Protein AF-A0A0B2V0K3-F1 (afdb_monomer_lite)

InterPro domains:
  IPR001190 SRCR domain [PF00530] (257-347)
  IPR001190 SRCR domain [PR00258] (251-267)
  IPR001190 SRCR domain [PR00258] (270-281)
  IPR001190 SRCR domain [PR00258] (285-295)
  IPR001190 SRCR domain [PR00258] (318-332)
  IPR001190 SRCR domain [PS00420] (256-293)
  IPR001190 SRCR domain [PS50287] (248-353)
  IPR001190 SRCR domain [SM00202] (248-353)
  IPR006626 Parallel beta-helix repeat [SM00710] (27-49)
  IPR006626 Parallel beta-helix repeat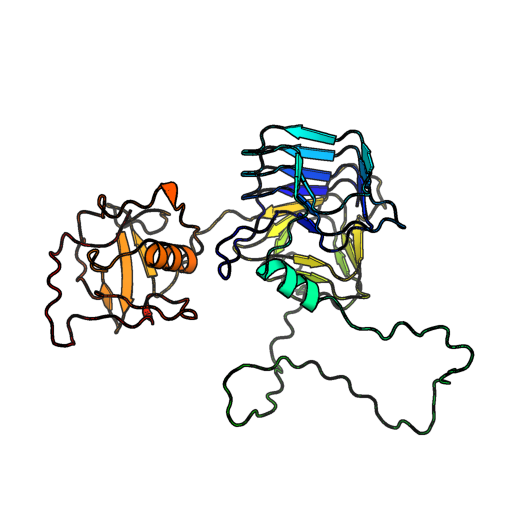 [SM00710] (53-74)
  IPR006626 Parallel beta-helix repeat [SM00710] (75-97)
  IPR011050 Pectin lyase fold/virulence factor [SSF51126] (20-96)
  IPR012334 Pectin lyase fold [G3DSA:2.160.20.10] (1-153)
  IPR036772 SRCR-like domain superfamily [G3DSA:3.10.250.10] (244-352)
  IPR036772 SRCR-like domain superfamily [SSF56487] (245-345)
  IPR053243 Septate junction maturation regulator [PTHR47653] (179-352)

Radius of gyration: 24.92 Å; chains: 1; bounding box: 60×62×72 Å

Organism: Toxocara canis (NCBI:txid6265)

pLDDT: mean 78.55, std 18.18, range [30.88, 97.56]

Structure (mmCIF, N/CA/C/O backbone):
data_AF-A0A0B2V0K3-F1
#
_entry.id   AF-A0A0B2V0K3-F1
#
loop_
_atom_site.group_PDB
_atom_site.id
_atom_site.type_symbol
_atom_site.label_atom_id
_atom_site.label_alt_id
_atom_site.label_comp_id
_atom_site.label_asym_id
_atom_site.label_entity_id
_atom_site.label_seq_id
_atom_site.pdbx_PDB_ins_code
_atom_site.Cartn_x
_atom_site.Cartn_y
_atom_site.Cartn_z
_atom_site.occupancy
_atom_site.B_iso_or_equiv
_atom_site.auth_seq_id
_atom_site.auth_comp_id
_atom_site.auth_asym_id
_atom_site.auth_atom_id
_atom_site.pdbx_PDB_model_num
ATOM 1 N N . MET A 1 1 ? -9.692 -0.739 19.338 1.00 74.38 1 MET A N 1
ATOM 2 C CA . MET A 1 1 ? -8.269 -0.392 19.132 1.00 74.38 1 MET A CA 1
ATOM 3 C C . MET A 1 1 ? -8.064 1.010 19.672 1.00 74.38 1 MET A C 1
ATOM 5 O O . MET A 1 1 ? -8.873 1.872 19.342 1.00 74.38 1 MET A O 1
ATOM 9 N N . ASP A 1 2 ? -7.071 1.207 20.537 1.00 84.50 2 ASP A N 1
ATOM 10 C CA . ASP A 1 2 ? -6.795 2.491 21.195 1.00 84.50 2 ASP A CA 1
ATOM 11 C C . ASP A 1 2 ? -5.337 2.912 20.991 1.00 84.50 2 ASP A C 1
ATOM 13 O O . ASP A 1 2 ? -4.448 2.080 21.164 1.00 84.50 2 ASP A O 1
ATOM 17 N N . ASN A 1 3 ? -5.109 4.155 20.568 1.00 90.31 3 ASN A N 1
ATOM 18 C CA . ASN A 1 3 ? -3.793 4.762 20.328 1.00 90.31 3 ASN A CA 1
ATOM 19 C C . ASN A 1 3 ? -2.918 4.047 19.269 1.00 90.31 3 ASN A C 1
ATOM 21 O O . ASN A 1 3 ? -1.895 3.427 19.573 1.00 90.31 3 ASN A O 1
ATOM 25 N N . TRP A 1 4 ? -3.355 4.121 18.009 1.00 94.12 4 TRP A N 1
ATOM 26 C CA . TRP A 1 4 ? -2.725 3.465 16.852 1.00 94.12 4 TRP A CA 1
ATOM 27 C C . TRP A 1 4 ? -2.329 4.516 15.820 1.00 94.12 4 TRP A C 1
ATOM 29 O O . TRP A 1 4 ? -3.094 5.449 15.568 1.00 94.12 4 TRP A O 1
ATOM 39 N N . ILE A 1 5 ? -1.168 4.348 15.192 1.00 96.88 5 ILE A N 1
ATOM 40 C CA . ILE A 1 5 ? -0.698 5.180 14.083 1.00 96.88 5 ILE A CA 1
ATOM 41 C C . ILE A 1 5 ? -0.529 4.298 12.847 1.00 96.88 5 ILE A C 1
ATOM 43 O O . ILE A 1 5 ? 0.142 3.272 12.908 1.00 96.88 5 ILE A O 1
ATOM 47 N N . ILE A 1 6 ? -1.111 4.712 11.725 1.00 97.06 6 ILE A N 1
ATOM 48 C CA . ILE A 1 6 ? -0.880 4.116 10.406 1.00 97.06 6 ILE A CA 1
ATOM 49 C C . ILE A 1 6 ? -0.395 5.225 9.473 1.00 97.06 6 ILE A C 1
ATOM 51 O O . ILE A 1 6 ? -1.114 6.201 9.223 1.00 97.06 6 ILE A O 1
ATOM 55 N N . GLU A 1 7 ? 0.829 5.098 8.975 1.00 95.81 7 GLU A N 1
ATOM 56 C CA . GLU A 1 7 ? 1.445 6.097 8.104 1.00 95.81 7 GLU A CA 1
ATOM 57 C C . GLU A 1 7 ? 2.257 5.482 6.969 1.00 95.81 7 GLU A C 1
ATOM 59 O O . GLU A 1 7 ? 2.674 4.335 7.056 1.00 95.81 7 GLU A O 1
ATOM 64 N N . ASN A 1 8 ? 2.468 6.238 5.886 1.00 91.88 8 ASN A N 1
ATOM 65 C CA . ASN A 1 8 ? 3.196 5.774 4.696 1.00 91.88 8 ASN A CA 1
ATOM 66 C C . ASN A 1 8 ? 2.680 4.423 4.147 1.00 91.88 8 ASN A C 1
ATOM 68 O O . ASN A 1 8 ? 3.433 3.626 3.601 1.00 91.88 8 ASN A O 1
ATOM 72 N N . ALA A 1 9 ? 1.389 4.141 4.308 1.00 91.31 9 ALA A N 1
ATOM 73 C CA . ALA A 1 9 ? 0.751 2.902 3.886 1.00 91.31 9 ALA A CA 1
ATOM 74 C C . ALA A 1 9 ? -0.122 3.108 2.637 1.00 91.31 9 ALA A C 1
ATOM 76 O O . ALA A 1 9 ? -0.331 4.228 2.159 1.00 91.31 9 ALA A O 1
ATOM 77 N N . GLY A 1 10 ? -0.641 2.003 2.106 1.00 83.94 10 GLY A N 1
ATOM 78 C CA . GLY A 1 10 ? -1.417 1.946 0.867 1.00 83.94 10 GLY A CA 1
ATOM 79 C C . GLY A 1 10 ? -0.745 1.020 -0.138 1.00 83.94 10 GLY A C 1
ATOM 80 O O . GLY A 1 10 ? 0.231 1.398 -0.782 1.00 83.94 10 GLY A O 1
ATOM 81 N N . LEU A 1 11 ? -1.271 -0.199 -0.257 1.00 80.25 11 LEU A N 1
ATOM 82 C CA . LEU A 1 11 ? -0.766 -1.211 -1.183 1.00 80.25 11 LEU A CA 1
ATOM 83 C C . LEU A 1 11 ? -1.352 -0.977 -2.578 1.00 80.25 11 LEU A C 1
ATOM 85 O O . LEU A 1 11 ? -2.556 -0.781 -2.705 1.00 80.25 11 LEU A O 1
ATOM 89 N N . PHE A 1 12 ? -0.529 -0.996 -3.623 1.00 76.06 12 PHE A N 1
ATOM 90 C CA . PHE A 1 12 ? -1.035 -0.924 -4.992 1.00 76.06 12 PHE A CA 1
ATOM 91 C C . PHE A 1 12 ? -1.478 -2.308 -5.470 1.00 76.06 12 PHE A C 1
ATOM 93 O O . PHE A 1 12 ? -0.668 -3.231 -5.539 1.00 76.06 12 PHE A O 1
ATOM 100 N N . ASP A 1 13 ? -2.757 -2.451 -5.810 1.00 72.19 13 ASP A N 1
ATOM 101 C CA . ASP A 1 13 ? -3.288 -3.663 -6.422 1.00 72.19 13 ASP A CA 1
ATOM 102 C C . ASP A 1 13 ? -3.082 -3.596 -7.939 1.00 72.19 13 ASP A C 1
ATOM 104 O O . ASP A 1 13 ? -3.822 -2.941 -8.682 1.00 72.19 13 ASP A O 1
ATOM 108 N N . PHE A 1 14 ? -2.059 -4.312 -8.404 1.00 66.62 14 PHE A N 1
ATOM 109 C CA . PHE A 1 14 ? -1.696 -4.406 -9.815 1.00 66.62 14 PHE A CA 1
ATOM 110 C C . PHE A 1 14 ? -2.797 -5.015 -10.693 1.00 66.62 14 PHE A C 1
ATOM 112 O O . PHE A 1 14 ? -2.853 -4.710 -11.885 1.00 66.62 14 PHE A O 1
ATOM 119 N N . SER A 1 15 ? -3.688 -5.839 -10.130 1.00 61.69 15 SER A N 1
ATOM 120 C CA . SER A 1 15 ? -4.746 -6.515 -10.890 1.00 61.69 15 SER A CA 1
ATOM 121 C C . SER A 1 15 ? -5.854 -5.563 -11.342 1.00 61.69 15 SER A C 1
ATOM 123 O O . SER A 1 15 ? -6.460 -5.767 -12.394 1.00 61.69 15 SER A O 1
ATOM 125 N N . ILE A 1 16 ? -6.096 -4.500 -10.571 1.00 67.25 16 ILE A N 1
ATOM 126 C CA . ILE A 1 16 ? -7.102 -3.471 -10.869 1.00 67.25 16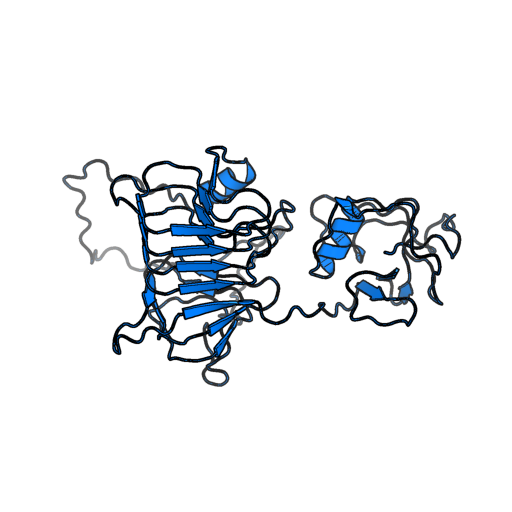 ILE A CA 1
ATOM 127 C C . ILE A 1 16 ? -6.492 -2.086 -11.094 1.00 67.25 16 ILE A C 1
ATOM 129 O O . ILE A 1 16 ? -7.219 -1.152 -11.422 1.00 67.25 16 ILE A O 1
ATOM 133 N N . SER A 1 17 ? -5.167 -1.955 -10.968 1.00 70.31 17 SER A N 1
ATOM 134 C CA . SER A 1 17 ? -4.429 -0.694 -11.097 1.00 70.31 17 SER A CA 1
ATOM 135 C C . SER A 1 17 ? -4.943 0.412 -10.165 1.00 70.31 17 SER A C 1
ATOM 137 O O . SER A 1 17 ? -4.980 1.587 -10.534 1.00 70.31 17 SER A O 1
ATOM 139 N N . GLU A 1 18 ? -5.342 0.042 -8.948 1.00 74.06 18 GLU A N 1
ATOM 140 C CA . GLU A 1 18 ? -5.781 0.975 -7.910 1.00 74.06 18 GLU A CA 1
ATOM 141 C C . GLU A 1 18 ? -4.982 0.750 -6.627 1.00 74.06 18 GLU A C 1
ATOM 143 O O . GLU A 1 18 ? -4.631 -0.373 -6.281 1.00 74.06 18 GLU A O 1
ATOM 148 N N . PHE A 1 19 ? -4.727 1.820 -5.877 1.00 80.06 19 PHE A N 1
ATOM 149 C CA . PHE A 1 19 ? -4.244 1.669 -4.511 1.00 80.06 19 PHE A CA 1
ATOM 150 C C . PHE A 1 19 ? -5.381 1.270 -3.568 1.00 80.06 19 PHE A C 1
ATOM 152 O O . PHE A 1 19 ? -6.469 1.860 -3.577 1.00 80.06 19 PHE A O 1
ATOM 159 N N . SER A 1 20 ? -5.074 0.337 -2.681 1.00 86.00 20 SER A N 1
ATOM 160 C CA . SER A 1 20 ? -5.830 0.046 -1.474 1.00 86.00 20 SER A CA 1
ATOM 161 C C . SER A 1 20 ? -5.667 1.174 -0.456 1.00 86.00 20 SER A C 1
ATOM 163 O O . SER A 1 20 ? -4.703 1.945 -0.470 1.00 86.00 20 SER A O 1
ATOM 165 N N . ALA A 1 21 ? -6.649 1.307 0.433 1.00 92.19 21 ALA A N 1
ATOM 166 C CA . ALA A 1 21 ? -6.536 2.223 1.561 1.00 92.19 21 ALA A CA 1
ATOM 167 C C . ALA A 1 21 ? -5.428 1.773 2.523 1.00 92.19 21 ALA A C 1
ATOM 169 O O . ALA A 1 21 ? -5.098 0.590 2.580 1.00 92.19 21 ALA A O 1
ATOM 170 N N . ALA A 1 22 ? -4.888 2.707 3.305 1.00 93.94 22 ALA A N 1
ATOM 171 C CA . ALA A 1 22 ? -3.941 2.373 4.367 1.00 93.94 22 ALA A CA 1
ATOM 172 C C . ALA A 1 22 ? -4.557 1.457 5.434 1.00 93.94 22 ALA A C 1
ATOM 174 O O . ALA A 1 22 ? -3.884 0.567 5.942 1.00 93.94 22 ALA A O 1
ATOM 175 N N . LEU A 1 23 ? -5.845 1.643 5.728 1.00 94.44 23 LEU A N 1
ATOM 176 C CA . LEU A 1 23 ? -6.646 0.711 6.511 1.00 94.44 23 LEU A CA 1
ATOM 177 C C . LEU A 1 23 ? -7.956 0.424 5.779 1.00 94.44 23 LEU A C 1
ATOM 179 O O . LEU A 1 23 ? -8.799 1.311 5.640 1.00 94.44 23 LEU A O 1
ATOM 183 N N . GLN A 1 24 ? -8.142 -0.814 5.333 1.00 92.56 24 GLN A N 1
ATOM 184 C CA . GLN A 1 24 ? -9.425 -1.284 4.820 1.00 92.56 24 GLN A CA 1
ATOM 185 C C . GLN A 1 24 ? -10.145 -2.093 5.898 1.00 92.56 24 GLN A C 1
ATOM 187 O O . GLN A 1 24 ? -9.539 -2.928 6.566 1.00 92.56 24 GLN A O 1
ATOM 192 N N . ILE A 1 25 ? -11.438 -1.827 6.073 1.00 90.50 25 ILE A N 1
ATOM 193 C CA . ILE A 1 25 ? -12.308 -2.593 6.962 1.00 90.50 25 ILE A CA 1
ATOM 194 C C . ILE A 1 25 ? -13.513 -3.056 6.159 1.00 90.50 25 ILE A C 1
ATOM 196 O O . ILE A 1 25 ? -14.395 -2.262 5.812 1.00 90.50 25 ILE A O 1
ATOM 200 N N . ASP A 1 26 ? -13.561 -4.355 5.898 1.00 85.44 26 ASP A N 1
ATOM 201 C CA . ASP A 1 26 ? -14.637 -4.941 5.108 1.00 85.44 26 ASP A CA 1
ATOM 202 C C . ASP A 1 26 ? -15.927 -5.032 5.924 1.00 85.44 26 ASP A C 1
ATOM 204 O O . ASP A 1 26 ? -16.981 -4.574 5.478 1.00 85.44 26 ASP A O 1
ATOM 208 N N . TRP A 1 27 ? -15.831 -5.538 7.157 1.00 85.69 27 TRP A N 1
ATOM 209 C CA . TRP A 1 27 ? -16.946 -5.649 8.095 1.00 85.69 27 TRP A CA 1
ATOM 210 C C . TRP A 1 27 ? -16.627 -4.951 9.417 1.00 85.69 27 TRP A C 1
ATOM 212 O O . TRP A 1 27 ? -15.935 -5.480 10.283 1.00 85.69 27 TRP A O 1
ATOM 222 N N . ASN A 1 28 ? -17.135 -3.734 9.584 1.00 87.62 28 ASN A N 1
ATOM 223 C CA . ASN A 1 28 ? -16.824 -2.892 10.725 1.00 87.62 28 ASN A CA 1
ATOM 224 C C . ASN A 1 28 ? -17.805 -3.099 11.882 1.00 87.62 28 ASN A C 1
ATOM 226 O O . ASN A 1 28 ? -18.950 -2.648 11.846 1.00 87.62 28 ASN A O 1
ATOM 230 N N . TYR A 1 29 ? -17.311 -3.700 12.955 1.00 87.75 29 TYR A N 1
ATOM 231 C CA . TYR A 1 29 ? -17.954 -3.761 14.272 1.00 87.75 29 TYR A CA 1
ATOM 232 C C . TYR A 1 29 ? -17.067 -3.131 15.355 1.00 87.75 29 TYR A C 1
ATOM 234 O O . TYR A 1 29 ? -17.297 -3.316 16.551 1.00 87.75 29 TYR A O 1
ATOM 242 N N . HIS A 1 30 ? -16.019 -2.417 14.944 1.00 87.88 30 HIS A N 1
ATOM 243 C CA . HIS A 1 30 ? -14.966 -1.962 15.833 1.00 87.88 30 HIS A CA 1
ATOM 244 C C . HIS A 1 30 ? -15.264 -0.577 16.409 1.00 87.88 30 HIS A C 1
ATOM 246 O O . HIS A 1 30 ? -15.920 0.270 15.796 1.00 87.88 30 HIS A O 1
ATOM 252 N N . SER A 1 31 ? -14.725 -0.341 17.606 1.00 88.88 31 SER A N 1
ATOM 253 C CA . SER A 1 31 ? -14.583 0.999 18.167 1.00 88.88 31 SER A CA 1
ATOM 254 C C . SER A 1 31 ? -13.108 1.392 18.141 1.00 88.88 31 SER A C 1
ATOM 256 O O . SER A 1 31 ? -12.257 0.715 18.736 1.00 88.88 31 SER A O 1
ATOM 258 N N . PHE A 1 32 ? -12.823 2.487 17.448 1.00 90.81 32 PHE A N 1
ATOM 259 C CA . PHE A 1 32 ? -11.510 3.109 17.368 1.00 90.81 32 PHE A CA 1
ATOM 260 C C . PHE A 1 32 ? -11.462 4.324 18.281 1.00 90.81 32 PHE A C 1
ATOM 262 O O . PHE A 1 32 ? -12.379 5.150 18.292 1.00 90.81 32 PHE A O 1
ATOM 269 N N . GLN A 1 33 ? -10.378 4.434 19.030 1.00 91.06 33 GLN A N 1
ATOM 270 C CA . GLN A 1 33 ? -10.082 5.577 19.871 1.00 91.06 33 GLN A CA 1
ATOM 271 C C . GLN A 1 33 ? -8.628 5.979 19.628 1.00 91.06 33 GLN A C 1
ATOM 273 O O . GLN A 1 33 ? -7.772 5.112 19.473 1.00 91.06 33 GLN A O 1
ATOM 278 N N . GLN A 1 34 ? -8.358 7.282 19.506 1.00 93.25 34 GLN A N 1
ATOM 279 C CA . GLN A 1 34 ? -6.995 7.785 19.280 1.00 93.25 34 GLN A CA 1
ATOM 280 C C . GLN A 1 34 ? -6.297 7.138 18.065 1.00 93.25 34 GLN A C 1
ATOM 282 O O . GLN A 1 34 ? -5.101 6.858 18.086 1.00 93.25 34 GLN A O 1
ATOM 287 N N . LEU A 1 35 ? -7.045 6.879 16.989 1.00 94.81 35 LEU A N 1
ATOM 288 C CA . LEU A 1 35 ? -6.491 6.373 15.738 1.00 94.81 35 LEU A CA 1
ATOM 289 C C . LEU A 1 35 ? -5.962 7.548 14.909 1.00 94.81 35 LEU A C 1
ATOM 291 O O . LEU A 1 35 ? -6.699 8.490 14.623 1.00 94.81 35 LEU A O 1
ATOM 295 N N . THR A 1 36 ? -4.700 7.492 14.500 1.00 96.88 36 THR A N 1
ATOM 296 C CA . THR A 1 36 ? -4.081 8.475 13.605 1.00 96.88 36 THR A CA 1
ATOM 297 C C . THR A 1 36 ? -3.711 7.801 12.293 1.00 96.88 36 THR A C 1
ATOM 299 O O . THR A 1 36 ? -2.879 6.901 12.273 1.00 96.88 36 THR A O 1
ATOM 302 N N . ILE A 1 37 ? -4.302 8.249 11.187 1.00 96.88 37 ILE A N 1
ATOM 303 C CA . ILE A 1 37 ? -3.988 7.763 9.842 1.00 96.88 37 ILE A CA 1
ATOM 304 C C . ILE A 1 37 ? -3.500 8.927 8.989 1.00 96.88 37 ILE A C 1
ATOM 306 O O . ILE A 1 37 ? -4.274 9.839 8.671 1.00 96.88 37 ILE A O 1
ATOM 310 N N . ARG A 1 38 ? -2.213 8.916 8.626 1.00 96.25 38 ARG A N 1
ATOM 311 C CA . ARG A 1 38 ? -1.590 10.068 7.967 1.00 96.25 38 ARG A CA 1
ATOM 312 C C . ARG A 1 38 ? -0.565 9.743 6.891 1.00 96.25 38 ARG A C 1
ATOM 314 O O . ARG A 1 38 ? 0.074 8.706 6.946 1.00 96.25 38 ARG A O 1
ATOM 321 N N . ASN A 1 39 ? -0.351 10.676 5.965 1.00 94.25 39 ASN A N 1
ATOM 322 C CA . ASN A 1 39 ? 0.707 10.595 4.944 1.00 94.25 39 ASN A CA 1
ATOM 323 C C . ASN A 1 39 ? 0.653 9.306 4.097 1.00 94.25 39 ASN A C 1
ATOM 325 O O . ASN A 1 39 ? 1.683 8.781 3.687 1.00 94.25 39 ASN A O 1
ATOM 329 N N . ASN A 1 40 ? -0.542 8.757 3.867 1.00 93.56 40 ASN A N 1
ATOM 330 C CA . ASN A 1 40 ? -0.691 7.504 3.130 1.00 93.56 40 ASN A CA 1
ATOM 331 C C . ASN A 1 40 ? -0.794 7.733 1.619 1.00 93.56 40 ASN A C 1
ATOM 333 O O . ASN A 1 40 ? -1.322 8.754 1.160 1.00 93.56 40 ASN A O 1
ATOM 337 N N . TYR A 1 41 ? -0.351 6.740 0.846 1.00 87.50 41 TYR A N 1
ATOM 338 C CA . TYR A 1 41 ? -0.263 6.779 -0.616 1.00 87.50 41 TYR A CA 1
ATOM 339 C C . TYR A 1 41 ? -1.626 6.844 -1.320 1.00 87.50 41 TYR A C 1
ATOM 341 O O . TYR A 1 41 ? -1.680 7.164 -2.508 1.00 87.50 41 TYR A O 1
ATOM 349 N N . TRP A 1 42 ? -2.737 6.603 -0.612 1.00 90.50 42 TRP A N 1
ATOM 350 C CA . TRP A 1 42 ? -4.088 6.694 -1.175 1.00 90.50 42 TRP A CA 1
ATOM 351 C C . TRP A 1 42 ? -5.138 7.212 -0.187 1.00 90.50 42 TRP A C 1
ATOM 353 O O . TRP A 1 42 ? -5.035 8.344 0.285 1.00 90.50 42 TRP A O 1
ATOM 363 N N . ASN A 1 43 ? -6.193 6.435 0.080 1.00 92.69 43 ASN A N 1
ATOM 364 C CA . ASN A 1 43 ? -7.157 6.744 1.130 1.00 92.69 43 ASN A CA 1
ATOM 365 C C . ASN A 1 43 ? -6.553 6.395 2.493 1.00 92.69 43 ASN A C 1
ATOM 367 O O . ASN A 1 43 ? -5.848 5.395 2.605 1.00 92.69 43 ASN A O 1
ATOM 371 N N . GLY A 1 44 ? -6.881 7.172 3.524 1.00 94.12 44 GLY A N 1
ATOM 372 C CA . GLY A 1 44 ? -6.525 6.841 4.900 1.00 94.12 44 GLY A CA 1
ATOM 373 C C . GLY A 1 44 ? -7.254 5.579 5.360 1.00 94.12 44 GLY A C 1
ATOM 374 O O . GLY A 1 44 ? -6.661 4.507 5.441 1.00 94.12 44 GLY A O 1
ATOM 375 N N . ILE A 1 45 ? -8.555 5.693 5.618 1.00 94.25 45 ILE A N 1
ATOM 376 C CA . ILE A 1 45 ? -9.409 4.544 5.948 1.00 94.25 45 ILE A CA 1
ATOM 377 C C . ILE A 1 45 ? -10.487 4.336 4.893 1.00 94.25 45 ILE A C 1
ATOM 379 O O . ILE A 1 45 ? -11.054 5.303 4.369 1.00 94.25 45 ILE A O 1
ATOM 383 N N . ASP A 1 46 ? -10.786 3.073 4.605 1.00 93.06 46 ASP A N 1
ATOM 384 C CA . ASP A 1 46 ? -11.899 2.687 3.756 1.00 93.06 46 ASP A CA 1
ATOM 385 C C . ASP A 1 46 ? -12.781 1.619 4.418 1.00 93.06 46 ASP A C 1
ATOM 387 O O . ASP A 1 46 ? -12.365 0.479 4.608 1.00 93.06 46 ASP A O 1
ATOM 391 N N . ILE A 1 47 ? -14.009 2.006 4.777 1.00 91.94 47 ILE A N 1
ATOM 392 C CA . ILE A 1 47 ? -14.995 1.138 5.429 1.00 91.94 47 ILE A CA 1
ATOM 393 C C . ILE A 1 47 ? -16.051 0.707 4.417 1.00 91.94 47 ILE A C 1
ATOM 395 O O . ILE A 1 47 ? -16.803 1.538 3.882 1.00 91.94 47 ILE A O 1
ATOM 399 N N . ILE A 1 48 ? -16.156 -0.601 4.193 1.00 88.75 48 ILE A N 1
ATOM 400 C CA . ILE A 1 48 ? -17.152 -1.171 3.289 1.00 88.75 48 ILE A CA 1
ATOM 401 C C . ILE A 1 48 ? -18.496 -1.295 4.018 1.00 88.75 48 ILE A C 1
ATOM 403 O O . ILE A 1 48 ? -19.430 -0.544 3.715 1.00 88.75 48 ILE A O 1
ATOM 407 N N . TYR A 1 49 ? -18.596 -2.162 5.027 1.00 88.25 49 TYR A N 1
ATOM 408 C CA . TYR A 1 49 ? -19.832 -2.404 5.777 1.00 88.25 49 TYR A CA 1
ATOM 409 C C . TYR A 1 49 ? -19.701 -2.029 7.252 1.00 88.25 49 TYR A C 1
ATOM 411 O O . TYR A 1 49 ? -18.657 -2.233 7.852 1.00 88.25 49 TYR A O 1
ATOM 419 N N . ASN A 1 50 ? -20.774 -1.497 7.839 1.00 84.81 50 ASN A N 1
ATOM 420 C CA . ASN A 1 50 ? -20.901 -1.237 9.267 1.00 84.81 50 ASN A CA 1
ATOM 421 C C . ASN A 1 50 ? -21.970 -2.156 9.847 1.00 84.81 50 ASN A C 1
ATOM 423 O O . ASN A 1 50 ? -23.096 -2.209 9.344 1.00 84.81 50 ASN A O 1
ATOM 427 N N . ASP A 1 51 ? -21.633 -2.834 10.936 1.00 83.50 51 ASP A N 1
ATOM 428 C CA . ASP A 1 51 ? -22.583 -3.626 11.700 1.00 83.50 51 ASP A CA 1
ATOM 429 C C . ASP A 1 51 ? -23.483 -2.700 12.531 1.00 83.50 51 ASP A C 1
ATOM 431 O O . ASP A 1 51 ? -23.110 -2.188 13.592 1.00 83.50 51 ASP A O 1
ATOM 435 N N . LEU A 1 52 ? -24.710 -2.503 12.047 1.00 80.19 52 LEU A N 1
ATOM 436 C CA . LEU A 1 52 ? -25.706 -1.628 12.668 1.00 80.19 52 LEU A CA 1
ATOM 437 C C . LEU A 1 52 ? -26.092 -2.066 14.091 1.00 80.19 52 LEU A C 1
ATOM 439 O O . LE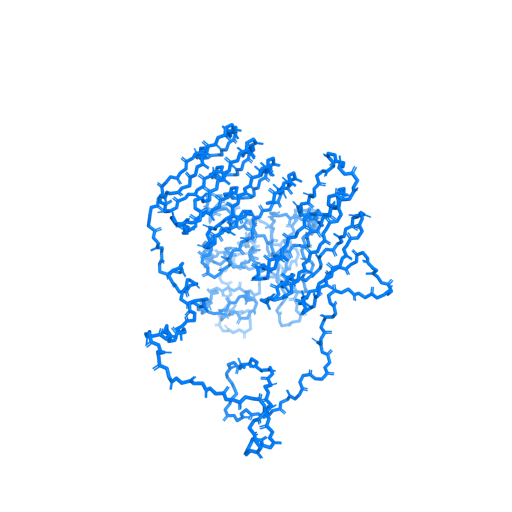U A 1 52 ? -26.571 -1.246 14.876 1.00 80.19 52 LEU A O 1
ATOM 443 N N . THR A 1 53 ? -25.891 -3.340 14.440 1.00 80.56 53 THR A N 1
ATOM 444 C CA . THR A 1 53 ? -26.220 -3.872 15.769 1.00 80.56 53 THR A CA 1
ATOM 445 C C . THR A 1 53 ? -25.108 -3.606 16.777 1.00 80.56 53 THR A C 1
ATOM 447 O O . THR A 1 53 ? -25.386 -3.343 17.949 1.00 80.56 53 THR A O 1
ATOM 450 N N . LYS A 1 54 ? -23.852 -3.618 16.317 1.00 83.12 54 LYS A N 1
ATOM 451 C CA . LYS A 1 54 ? -22.662 -3.393 17.150 1.00 83.12 54 LYS A CA 1
ATOM 452 C C . LYS A 1 54 ? -22.324 -1.920 17.340 1.00 83.12 54 LYS A C 1
ATOM 454 O O . LYS A 1 54 ? -21.560 -1.609 18.248 1.00 83.12 54 LYS A O 1
ATOM 459 N N . LYS A 1 55 ? -22.939 -1.024 16.557 1.00 86.62 55 LYS A N 1
ATOM 460 C CA . LYS A 1 55 ? -22.786 0.439 16.664 1.00 86.62 55 LYS A CA 1
ATOM 461 C C . LYS A 1 55 ? -21.305 0.852 16.656 1.00 86.62 55 LYS A C 1
ATOM 463 O O . LYS A 1 55 ? -20.827 1.420 17.644 1.00 86.62 55 LYS A O 1
ATOM 468 N N . PRO A 1 56 ? -20.568 0.543 15.572 1.00 90.56 56 PRO A N 1
ATOM 469 C CA . PRO A 1 56 ? -19.160 0.886 15.466 1.00 90.56 56 PRO A CA 1
ATOM 470 C C . PRO A 1 56 ? -18.953 2.392 15.626 1.00 90.56 56 PRO A C 1
ATOM 472 O O . PRO A 1 56 ? -19.845 3.205 15.356 1.00 90.56 56 PRO A O 1
ATOM 475 N N . ALA A 1 57 ? -17.763 2.774 16.069 1.00 92.06 57 ALA A N 1
ATOM 476 C CA . ALA A 1 57 ? -17.471 4.165 16.361 1.00 92.06 57 ALA A CA 1
ATOM 477 C C . ALA A 1 57 ? -16.009 4.514 16.122 1.00 92.06 57 ALA A C 1
ATOM 479 O O . ALA A 1 57 ? -15.117 3.687 16.296 1.00 92.06 57 ALA A O 1
ATOM 480 N N . ILE A 1 58 ? -15.768 5.777 15.801 1.00 93.38 58 ILE A N 1
ATOM 481 C CA . ILE A 1 58 ? -14.438 6.361 15.786 1.00 93.38 58 ILE A CA 1
ATOM 482 C C . ILE A 1 58 ? -14.424 7.642 16.610 1.00 93.38 58 ILE A C 1
ATOM 484 O O . ILE A 1 58 ? -15.258 8.528 16.414 1.00 93.38 58 ILE A O 1
ATOM 488 N N . ARG A 1 59 ? -13.500 7.699 17.570 1.00 94.44 59 ARG A N 1
ATOM 489 C CA . ARG A 1 59 ? -13.417 8.768 18.565 1.00 94.44 59 ARG A CA 1
ATOM 490 C C . ARG A 1 59 ? -12.016 9.337 18.672 1.00 94.44 59 ARG A C 1
ATOM 492 O O . ARG A 1 59 ? -11.048 8.577 18.590 1.00 94.44 59 ARG A O 1
ATOM 499 N N . ASN A 1 60 ? -11.892 10.638 18.923 1.00 95.94 60 ASN A N 1
ATOM 500 C CA . ASN A 1 60 ? -10.612 11.281 19.254 1.00 95.94 60 ASN A CA 1
ATOM 501 C C . ASN A 1 60 ? -9.500 10.976 18.231 1.00 95.94 60 ASN A C 1
ATOM 503 O O . ASN A 1 60 ? -8.362 10.709 18.606 1.00 95.94 60 ASN A O 1
ATOM 507 N N . SER A 1 61 ? -9.850 10.901 16.948 1.00 95.50 61 SER A N 1
ATOM 508 C CA . SER A 1 61 ? -9.000 10.331 15.892 1.00 95.50 61 SER A CA 1
ATOM 509 C C . SER A 1 61 ? -8.613 11.378 14.845 1.00 95.50 61 SER A C 1
ATOM 511 O O . SER A 1 61 ? -9.248 12.427 14.735 1.00 95.50 61 SER A O 1
ATOM 513 N N . ARG A 1 62 ? -7.557 11.115 14.071 1.00 95.88 62 ARG A N 1
ATOM 514 C CA . ARG A 1 62 ? -6.976 12.058 13.104 1.00 95.88 62 ARG A CA 1
ATOM 515 C C . ARG A 1 62 ? -6.756 11.402 11.744 1.00 95.88 62 ARG A C 1
ATOM 517 O O . ARG A 1 62 ? -6.166 10.329 11.671 1.00 95.88 62 ARG A O 1
ATOM 524 N N . PHE A 1 63 ? -7.184 12.069 10.674 1.00 96.25 63 PHE A N 1
ATOM 525 C CA . PHE A 1 63 ? -6.998 11.638 9.284 1.00 96.25 63 PHE A CA 1
ATOM 526 C C . PHE A 1 63 ? -6.356 12.760 8.469 1.00 96.25 63 PHE A C 1
ATOM 528 O O . PHE A 1 63 ? -7.047 13.675 8.008 1.00 96.25 63 PHE A O 1
ATOM 535 N N . GLU A 1 64 ? -5.035 12.714 8.310 1.00 95.94 64 GLU A N 1
ATOM 536 C CA . GLU A 1 64 ? -4.249 13.881 7.893 1.00 95.94 64 GLU A CA 1
ATOM 537 C C . GLU A 1 64 ? -3.359 13.587 6.675 1.00 95.94 64 GLU A C 1
ATOM 539 O O . GLU A 1 64 ? -2.678 12.572 6.631 1.00 95.94 64 GLU A O 1
ATOM 544 N N . ASN A 1 65 ? -3.314 14.477 5.683 1.00 94.06 65 ASN A N 1
ATOM 545 C CA . ASN A 1 65 ? -2.349 14.399 4.569 1.00 94.06 65 ASN A CA 1
ATOM 546 C C . ASN A 1 65 ? -2.358 13.078 3.767 1.00 94.06 65 ASN A C 1
ATOM 548 O O . ASN A 1 65 ? -1.329 12.657 3.243 1.00 94.06 65 ASN A O 1
ATOM 552 N N . ASN A 1 66 ? -3.498 12.391 3.663 1.00 91.88 66 ASN A N 1
ATOM 553 C CA . ASN A 1 66 ? -3.610 11.218 2.793 1.00 91.88 66 ASN A CA 1
ATOM 554 C C . ASN A 1 66 ? -3.760 11.675 1.332 1.00 91.88 66 ASN A C 1
ATOM 556 O O . ASN A 1 66 ? -4.497 12.631 1.063 1.00 91.88 66 ASN A O 1
ATOM 560 N N . ARG A 1 67 ? -3.100 10.998 0.377 1.00 90.75 67 ARG A N 1
ATOM 561 C CA . ARG A 1 67 ? -3.055 11.416 -1.044 1.00 90.75 67 ARG A CA 1
ATOM 562 C C . ARG A 1 67 ? -4.443 11.620 -1.652 1.00 90.75 67 ARG A C 1
ATOM 564 O O . ARG A 1 67 ? -4.615 12.483 -2.508 1.00 90.75 67 ARG A O 1
ATOM 571 N N . ARG A 1 68 ? -5.438 10.838 -1.221 1.00 91.06 68 ARG A N 1
ATOM 572 C CA . ARG A 1 68 ? -6.812 10.920 -1.724 1.00 91.06 68 ARG A CA 1
ATOM 573 C C . ARG A 1 68 ? -7.802 11.318 -0.632 1.00 91.06 68 ARG A C 1
ATOM 575 O O . ARG A 1 68 ? -7.941 12.504 -0.340 1.00 91.06 68 ARG A O 1
ATOM 582 N N . HIS A 1 69 ? -8.558 10.373 -0.080 1.00 93.25 69 HIS A N 1
ATOM 583 C CA . HIS A 1 69 ? -9.556 10.674 0.944 1.00 93.25 69 HIS A CA 1
ATOM 584 C C . HIS A 1 69 ? -9.001 10.403 2.343 1.00 93.25 69 HIS A C 1
ATOM 586 O O . HIS A 1 69 ? -8.329 9.397 2.537 1.00 93.25 69 HIS A O 1
ATOM 592 N N . GLY A 1 70 ? -9.312 11.247 3.327 1.00 91.31 70 GLY A N 1
ATOM 593 C CA . GLY A 1 70 ? -8.966 10.936 4.720 1.00 91.31 70 GLY A CA 1
ATOM 594 C C . GLY A 1 70 ? -9.784 9.750 5.225 1.00 91.31 70 GLY A C 1
ATOM 595 O O . GLY A 1 70 ? -9.247 8.744 5.682 1.00 91.31 70 GLY A O 1
ATOM 596 N N . PHE A 1 71 ? -11.097 9.858 5.049 1.00 89.25 71 PHE A N 1
ATOM 597 C CA . PHE A 1 71 ? -12.079 8.904 5.530 1.00 89.25 71 PHE A CA 1
ATOM 598 C C . PHE A 1 71 ? -13.077 8.558 4.425 1.00 89.25 71 PHE A C 1
ATOM 600 O O . PHE A 1 71 ? -13.808 9.433 3.952 1.00 89.25 71 PHE A O 1
ATOM 607 N N . LYS A 1 72 ? -13.144 7.290 4.016 1.00 92.12 72 LYS A N 1
ATOM 608 C CA . LYS A 1 72 ? -14.102 6.802 3.019 1.00 92.12 72 LYS A CA 1
ATOM 609 C C . LYS A 1 72 ? -15.000 5.722 3.617 1.00 92.12 72 LYS A C 1
ATOM 611 O O . LYS A 1 72 ? -14.539 4.829 4.315 1.00 92.12 72 LYS A O 1
ATOM 616 N N . ILE A 1 73 ? -16.296 5.812 3.338 1.00 91.19 73 ILE A N 1
ATOM 617 C CA . ILE A 1 73 ? -17.310 4.901 3.879 1.00 91.19 73 ILE A CA 1
ATOM 618 C C . ILE A 1 73 ? -18.384 4.597 2.835 1.00 91.19 73 ILE A C 1
ATOM 620 O O . ILE A 1 73 ? -18.776 5.474 2.059 1.00 91.19 73 ILE A O 1
ATOM 624 N N . ARG A 1 74 ? -18.858 3.348 2.791 1.00 88.38 74 ARG A N 1
ATOM 625 C CA . ARG A 1 74 ? -19.926 2.921 1.861 1.00 88.38 74 ARG A CA 1
ATOM 626 C C . ARG A 1 74 ? -21.260 2.645 2.538 1.00 88.38 74 ARG A C 1
ATOM 628 O O . ARG A 1 74 ? -22.296 2.677 1.882 1.00 88.38 74 ARG A O 1
ATOM 635 N N . SER A 1 75 ? -21.256 2.419 3.844 1.00 86.06 75 SER A N 1
ATOM 636 C CA . SER A 1 75 ? -22.437 2.031 4.616 1.00 86.06 75 SER A CA 1
ATOM 637 C C . SER A 1 75 ? -22.702 3.010 5.763 1.00 86.06 75 SER A C 1
ATOM 639 O O . SER A 1 75 ? -21.758 3.483 6.389 1.00 86.06 75 SER A O 1
ATOM 641 N N . PRO A 1 76 ? -23.966 3.353 6.057 1.00 84.75 76 PRO A N 1
ATOM 642 C CA . PRO A 1 76 ? -24.302 4.165 7.226 1.00 84.75 76 PRO A CA 1
ATOM 643 C C . PRO A 1 76 ? -24.172 3.356 8.530 1.00 84.75 76 PRO A C 1
ATOM 645 O O . PRO A 1 76 ? -24.032 2.138 8.491 1.00 84.75 76 PRO A O 1
ATOM 648 N N . GLY A 1 77 ? -24.283 4.028 9.682 1.00 85.12 77 GLY A N 1
ATOM 649 C CA . GLY A 1 77 ? -24.425 3.363 10.988 1.00 85.12 77 GLY A CA 1
ATOM 650 C C . GLY A 1 77 ? -23.184 3.340 11.879 1.00 85.12 77 GLY A C 1
ATOM 651 O O . GLY A 1 77 ? -23.112 2.521 12.789 1.00 85.12 77 GLY A O 1
ATOM 652 N N . MET A 1 78 ? -22.235 4.244 11.640 1.00 88.12 78 MET A N 1
ATOM 653 C CA . MET A 1 78 ? -21.065 4.436 12.494 1.00 88.12 78 MET A CA 1
ATOM 654 C C . MET A 1 78 ? -21.117 5.799 13.191 1.00 88.12 78 MET A C 1
ATOM 656 O O . MET A 1 78 ? -21.465 6.803 12.568 1.00 88.12 78 MET A O 1
ATOM 660 N N . THR A 1 79 ? -20.735 5.841 14.465 1.00 90.88 79 THR A N 1
ATOM 661 C CA . THR A 1 79 ? -20.591 7.088 15.229 1.00 90.88 79 THR A CA 1
ATOM 662 C C . THR A 1 79 ? -19.225 7.718 14.969 1.00 90.88 79 THR A C 1
ATOM 664 O O . THR A 1 79 ? -18.208 7.030 14.997 1.00 90.88 79 THR A O 1
ATOM 667 N N . ILE A 1 80 ? -19.195 9.031 14.750 1.00 91.44 80 ILE A N 1
ATOM 668 C CA . ILE A 1 80 ? -17.968 9.814 14.565 1.00 91.44 80 ILE A CA 1
ATOM 669 C C . ILE A 1 80 ? -17.983 10.933 15.598 1.00 91.44 80 ILE A C 1
ATOM 671 O O . ILE A 1 80 ? -18.923 11.724 15.629 1.00 91.44 80 ILE A O 1
ATOM 675 N N . GLU A 1 81 ? -16.957 10.988 16.438 1.00 93.69 81 GLU A N 1
ATOM 676 C CA . GLU A 1 81 ? -16.872 11.917 17.566 1.00 93.69 81 GLU A CA 1
ATOM 677 C C . GLU A 1 81 ? -15.433 12.423 17.698 1.00 93.69 81 GLU A C 1
ATOM 679 O O . GLU A 1 81 ? -14.490 11.638 17.626 1.00 93.69 81 GLU A O 1
ATOM 684 N N . ASP A 1 82 ? -15.239 13.732 17.848 1.00 94.69 82 ASP A N 1
ATOM 685 C CA . ASP A 1 82 ? -13.910 14.337 18.029 1.00 94.69 82 ASP A CA 1
ATOM 686 C C . ASP A 1 82 ? -12.864 13.877 16.994 1.00 94.69 82 ASP A C 1
ATOM 688 O O . ASP A 1 82 ? -11.728 13.525 17.320 1.00 94.69 82 ASP A O 1
ATOM 692 N N . VAL A 1 83 ? -13.263 13.838 15.718 1.00 95.12 83 VAL A N 1
ATOM 693 C CA . VAL A 1 83 ? -12.381 13.454 14.610 1.00 95.12 83 VAL A CA 1
ATOM 694 C C . VAL A 1 83 ? -11.893 14.685 13.857 1.00 95.12 83 VAL A C 1
ATOM 696 O O . VAL A 1 83 ? -12.687 15.497 13.385 1.00 95.12 83 VAL A O 1
ATOM 699 N N . ILE A 1 84 ? -10.575 14.791 13.694 1.00 94.75 84 ILE A N 1
ATOM 700 C CA . ILE A 1 84 ? -9.925 15.840 12.905 1.00 94.75 84 ILE A CA 1
ATOM 701 C C . ILE A 1 84 ? -9.541 15.267 11.545 1.00 94.75 84 ILE A C 1
ATOM 703 O O . ILE A 1 84 ? -8.897 14.223 11.452 1.00 94.75 84 ILE A O 1
ATOM 707 N N . VAL A 1 85 ? -9.922 15.967 10.480 1.00 95.06 85 VAL A N 1
ATOM 708 C CA . VAL A 1 85 ? -9.611 15.572 9.106 1.00 95.06 85 VAL A CA 1
ATOM 709 C C . VAL A 1 85 ? -9.050 16.774 8.356 1.00 95.06 85 VAL A C 1
ATOM 711 O O . VAL A 1 85 ? -9.757 17.763 8.164 1.00 95.06 85 VAL A O 1
ATOM 714 N N . SER A 1 86 ? -7.787 16.716 7.939 1.00 95.25 86 SER A N 1
ATOM 715 C CA . SER A 1 86 ? -7.079 17.872 7.368 1.00 95.25 86 SER A CA 1
ATOM 716 C C . SER A 1 86 ? -6.054 17.465 6.302 1.00 95.25 86 SER A C 1
ATOM 718 O O . SER A 1 86 ? -5.593 16.331 6.265 1.00 95.25 86 SER A O 1
ATOM 720 N N . GLY A 1 87 ? -5.737 18.364 5.365 1.00 91.38 87 GLY A N 1
ATOM 721 C CA . GLY A 1 87 ? -4.647 18.168 4.393 1.00 91.38 87 GLY A CA 1
ATOM 722 C C . GLY A 1 87 ? -4.796 17.008 3.392 1.00 91.38 87 GLY A C 1
ATOM 723 O O . GLY A 1 87 ? -3.856 16.722 2.662 1.00 91.38 87 GLY A O 1
ATOM 724 N N . ASN A 1 88 ? -5.943 16.323 3.333 1.00 91.88 88 ASN A N 1
ATOM 725 C CA . ASN A 1 88 ? -6.156 15.207 2.402 1.00 91.88 88 ASN A CA 1
ATOM 726 C C . ASN A 1 88 ? -6.347 15.714 0.963 1.00 91.88 88 ASN A C 1
ATOM 728 O O . ASN A 1 88 ? -7.070 16.688 0.749 1.00 91.88 88 ASN A O 1
ATOM 732 N N . GLY A 1 89 ? -5.747 15.035 -0.019 1.00 88.12 89 GLY A N 1
ATOM 733 C CA . GLY A 1 89 ? -5.635 15.534 -1.397 1.00 88.12 89 GLY A CA 1
ATOM 734 C C . GLY A 1 89 ? -6.943 15.616 -2.190 1.00 88.12 89 GLY A C 1
ATOM 735 O O . GLY A 1 89 ? -6.994 16.287 -3.217 1.00 88.12 89 GLY A O 1
ATOM 736 N N . ASN A 1 90 ? -8.015 14.959 -1.739 1.00 91.88 90 ASN A N 1
ATOM 737 C CA . ASN A 1 90 ? -9.323 15.021 -2.390 1.00 91.88 90 ASN A CA 1
ATOM 738 C C . ASN A 1 90 ? -10.443 15.413 -1.417 1.00 91.88 90 ASN A C 1
ATOM 740 O O . ASN A 1 90 ? -10.850 16.568 -1.371 1.00 91.88 90 ASN A O 1
ATOM 744 N N . ALA A 1 91 ? -10.954 14.466 -0.628 1.00 90.94 91 ALA A N 1
ATOM 745 C CA . ALA A 1 91 ? -12.036 14.747 0.316 1.00 90.94 91 ALA A CA 1
ATOM 746 C C . ALA A 1 91 ? -11.597 14.372 1.723 1.00 90.94 91 ALA A C 1
ATOM 748 O O . ALA A 1 91 ? -11.022 13.304 1.918 1.00 90.94 91 ALA A O 1
ATOM 749 N N . GLY A 1 92 ? -11.920 15.202 2.712 1.00 89.56 92 GLY A N 1
ATOM 750 C CA . GLY A 1 92 ? -11.747 14.804 4.105 1.00 89.56 92 GLY A CA 1
ATOM 751 C C . GLY A 1 92 ? -12.594 13.569 4.412 1.00 89.56 92 GLY A C 1
ATOM 752 O O . GLY A 1 92 ? -12.060 12.509 4.724 1.00 89.56 92 GLY A O 1
ATOM 753 N N . PHE A 1 93 ? -13.908 13.692 4.218 1.00 90.44 93 PHE A N 1
ATOM 754 C CA . PHE A 1 93 ? -14.867 12.604 4.372 1.00 90.44 93 PHE A CA 1
ATOM 755 C C . PHE A 1 93 ? -15.583 12.318 3.049 1.00 90.44 93 PHE A C 1
ATOM 757 O O . PHE A 1 93 ? -16.082 13.232 2.389 1.00 90.44 93 PHE A O 1
ATOM 764 N N . ARG A 1 94 ? -15.661 11.045 2.660 1.00 91.88 94 ARG A N 1
ATOM 765 C CA . ARG A 1 94 ? -16.310 10.594 1.427 1.00 91.88 94 ARG A CA 1
ATOM 766 C C . ARG A 1 94 ? -17.278 9.454 1.716 1.00 91.88 94 ARG A C 1
ATOM 768 O O . ARG A 1 94 ? -16.860 8.325 1.950 1.00 91.88 94 ARG A O 1
ATOM 775 N N . TYR A 1 95 ? -18.571 9.728 1.581 1.00 91.06 95 TYR A N 1
ATOM 776 C CA . TYR A 1 95 ? -19.586 8.682 1.492 1.00 91.06 95 TYR A CA 1
ATOM 777 C C . TYR A 1 95 ? -19.810 8.289 0.028 1.00 91.06 95 TYR A C 1
ATOM 779 O O . TYR A 1 95 ? -20.106 9.142 -0.812 1.00 91.06 95 TYR A O 1
ATOM 787 N N . ASN A 1 96 ? -19.633 7.010 -0.299 1.00 88.69 96 ASN A N 1
ATOM 788 C CA . ASN A 1 96 ? -19.956 6.465 -1.616 1.00 88.69 96 ASN A CA 1
ATOM 789 C C . ASN A 1 96 ? -20.408 5.002 -1.485 1.00 88.69 96 ASN A C 1
ATOM 791 O O . ASN A 1 96 ? -19.552 4.132 -1.331 1.00 88.69 96 ASN A O 1
ATOM 795 N N . PRO A 1 97 ? -21.714 4.707 -1.594 1.00 87.25 97 PRO A N 1
ATOM 796 C CA . PRO A 1 97 ? -22.237 3.354 -1.415 1.00 87.25 97 PRO A CA 1
ATOM 797 C C . PRO A 1 97 ? -21.951 2.421 -2.600 1.00 87.25 97 PRO A C 1
ATOM 799 O O . PRO A 1 97 ? -22.298 1.243 -2.556 1.00 87.25 97 PRO A O 1
ATOM 802 N N . ARG A 1 98 ? -21.341 2.917 -3.685 1.00 87.06 98 ARG A N 1
ATOM 803 C CA . ARG A 1 98 ? -21.049 2.106 -4.869 1.00 87.06 98 ARG A CA 1
ATOM 804 C C . ARG A 1 98 ? -20.000 1.037 -4.552 1.00 87.06 98 ARG A C 1
ATOM 806 O O . ARG A 1 98 ? -18.880 1.357 -4.156 1.00 87.06 98 ARG A O 1
ATOM 813 N N . VAL A 1 99 ? -20.343 -0.216 -4.837 1.00 81.31 99 VAL A N 1
ATOM 814 C CA . VAL A 1 99 ? -19.439 -1.372 -4.775 1.00 81.31 99 VAL A CA 1
ATOM 815 C C . VAL A 1 99 ? -19.090 -1.785 -6.208 1.00 81.31 99 VAL A C 1
ATOM 817 O O . VAL A 1 99 ? -19.986 -2.091 -6.997 1.00 81.31 99 VAL A O 1
ATOM 820 N N . SER A 1 100 ? -17.805 -1.733 -6.572 1.00 82.12 100 SER A N 1
ATOM 821 C CA . SER A 1 100 ? -17.324 -2.148 -7.899 1.00 82.12 100 SER A CA 1
ATOM 822 C C . SER A 1 100 ? -17.425 -3.665 -8.082 1.00 82.12 100 SER A C 1
ATOM 824 O O . SER A 1 100 ? -17.555 -4.406 -7.114 1.00 82.12 100 SER A O 1
ATOM 826 N N . VAL A 1 101 ? -17.331 -4.144 -9.326 1.00 77.12 101 VAL A N 1
ATOM 827 C CA . VAL A 1 101 ? -17.320 -5.590 -9.620 1.00 77.12 101 VAL A CA 1
ATOM 828 C C . VAL A 1 101 ? -16.122 -6.286 -8.966 1.00 77.12 101 VAL A C 1
ATOM 830 O O . VAL A 1 101 ? -16.275 -7.384 -8.442 1.00 77.12 101 VAL A O 1
ATOM 833 N N . SER A 1 102 ? -14.948 -5.645 -8.960 1.00 73.88 102 SER A N 1
ATOM 834 C CA . SER A 1 102 ? -13.761 -6.148 -8.257 1.00 73.88 102 SER A CA 1
ATOM 835 C C . SER A 1 102 ? -14.027 -6.302 -6.762 1.00 73.88 102 SER A C 1
ATOM 837 O O . SER A 1 102 ? -13.836 -7.382 -6.216 1.00 73.88 102 SER A O 1
ATOM 839 N N . LEU A 1 103 ? -14.588 -5.265 -6.137 1.00 77.25 103 LEU A N 1
ATOM 840 C CA . LEU A 1 103 ? -14.910 -5.280 -4.716 1.00 77.25 103 LEU A CA 1
ATOM 841 C C . LEU A 1 103 ? -16.009 -6.295 -4.377 1.00 77.25 103 LEU A C 1
ATOM 843 O O . LEU A 1 103 ? -15.955 -6.921 -3.333 1.00 77.25 103 LEU A O 1
ATOM 847 N N . GLN A 1 104 ? -16.992 -6.512 -5.256 1.00 76.81 104 GLN A N 1
ATOM 848 C CA . GLN A 1 104 ? -17.997 -7.566 -5.063 1.00 76.81 104 GLN A CA 1
ATOM 849 C C . GLN A 1 104 ? -17.376 -8.965 -5.073 1.00 76.81 104 GLN A C 1
ATOM 851 O O . GLN A 1 104 ? -17.786 -9.811 -4.283 1.00 76.81 104 GLN A O 1
ATOM 856 N N . ARG A 1 105 ? -16.403 -9.221 -5.959 1.00 73.94 105 ARG A N 1
ATOM 857 C CA . ARG A 1 105 ? -15.694 -10.508 -6.003 1.00 73.94 105 ARG A CA 1
ATOM 858 C C . ARG A 1 105 ? -14.908 -10.732 -4.722 1.00 73.94 105 ARG A C 1
ATOM 860 O O . ARG A 1 105 ? -15.036 -11.805 -4.150 1.00 73.94 105 ARG A O 1
ATOM 867 N N . ASP A 1 106 ? -14.184 -9.708 -4.279 1.00 73.31 106 ASP A N 1
ATOM 868 C CA . ASP A 1 106 ? -13.462 -9.706 -3.008 1.00 73.31 106 ASP A CA 1
ATOM 869 C C . ASP A 1 106 ? -14.413 -9.985 -1.831 1.00 73.31 106 ASP A C 1
ATOM 871 O O . ASP A 1 106 ? -14.209 -10.939 -1.086 1.00 73.31 106 ASP A O 1
ATOM 875 N N . ILE A 1 107 ? -15.553 -9.281 -1.773 1.00 70.38 107 ILE A N 1
ATOM 876 C CA . ILE A 1 107 ? -16.593 -9.484 -0.752 1.00 70.38 107 ILE A CA 1
ATOM 877 C C . ILE A 1 107 ? -17.084 -10.933 -0.683 1.00 70.38 107 ILE A C 1
ATOM 879 O O . ILE A 1 107 ? -17.231 -11.507 0.393 1.00 70.38 107 ILE A O 1
ATOM 883 N N . ILE A 1 108 ? -17.353 -11.544 -1.837 1.00 66.69 108 ILE A N 1
ATOM 884 C CA . ILE A 1 108 ? -17.865 -12.917 -1.897 1.00 66.69 108 ILE A CA 1
ATOM 885 C C . ILE A 1 108 ? -16.837 -13.923 -1.367 1.00 66.69 108 ILE A C 1
ATOM 887 O O . ILE A 1 108 ? -17.243 -14.947 -0.823 1.00 66.69 108 ILE A O 1
ATOM 891 N N . THR A 1 109 ? -15.532 -13.651 -1.487 1.00 61.28 109 THR A N 1
ATOM 892 C CA . THR A 1 109 ? -14.498 -14.600 -1.041 1.00 61.28 109 THR A CA 1
ATOM 893 C C . THR A 1 109 ? -14.507 -14.861 0.464 1.00 61.28 109 THR A C 1
ATOM 895 O O . THR A 1 109 ? -14.141 -15.959 0.878 1.00 61.28 109 THR A O 1
ATOM 898 N N . TRP A 1 110 ? -14.964 -13.905 1.279 1.00 57.78 110 TRP A N 1
ATOM 899 C CA . TRP A 1 110 ? -15.034 -14.045 2.739 1.00 57.78 110 TRP A CA 1
ATOM 900 C C . TRP A 1 110 ? -16.443 -14.319 3.270 1.00 57.78 110 TRP A C 1
ATOM 902 O O . TRP A 1 110 ? -16.621 -14.607 4.455 1.00 57.78 110 TRP A O 1
ATOM 912 N N . LEU A 1 111 ? -17.457 -14.269 2.406 1.00 55.78 111 LEU A N 1
ATOM 913 C CA . LEU A 1 111 ? -18.804 -14.698 2.751 1.00 55.78 111 LEU A CA 1
ATOM 914 C C . LEU A 1 111 ? -18.885 -16.224 2.673 1.00 55.78 111 LEU A C 1
ATOM 916 O O . LEU A 1 111 ? -19.290 -16.806 1.666 1.00 55.78 111 LEU A O 1
ATOM 920 N N . GLU A 1 112 ? -18.547 -16.888 3.775 1.00 53.00 112 GLU A N 1
ATOM 921 C CA . GLU A 1 112 ? -18.947 -18.278 3.962 1.00 53.00 112 GLU A CA 1
ATOM 922 C C . GLU A 1 112 ? -20.476 -18.336 4.029 1.00 53.00 112 GLU A C 1
ATOM 924 O O . GLU A 1 112 ? -21.098 -17.781 4.940 1.00 53.00 112 GLU A O 1
ATOM 929 N N . ARG A 1 113 ? -21.104 -19.066 3.097 1.00 43.12 113 ARG A N 1
ATOM 930 C CA . ARG A 1 113 ? -22.441 -19.615 3.342 1.00 43.12 113 ARG A CA 1
ATOM 931 C C . ARG A 1 113 ? -22.316 -20.639 4.463 1.00 43.12 113 ARG A C 1
ATOM 933 O O . ARG A 1 113 ? -22.262 -21.839 4.219 1.00 43.12 113 ARG A O 1
ATOM 940 N N . ARG A 1 114 ? -22.277 -20.169 5.703 1.00 44.34 114 ARG A N 1
ATOM 941 C CA . ARG A 1 114 ? -22.771 -20.988 6.797 1.00 44.34 114 ARG A CA 1
ATOM 942 C C . ARG A 1 114 ? -24.264 -21.078 6.558 1.00 44.34 114 ARG A C 1
ATOM 944 O O . ARG A 1 114 ? -24.922 -20.043 6.453 1.00 44.34 114 ARG A O 1
ATOM 951 N N . GLU A 1 115 ? -24.786 -22.291 6.412 1.00 37.28 115 GLU A N 1
ATOM 952 C CA . GLU A 1 115 ? -26.188 -22.513 6.739 1.00 37.28 115 GLU A CA 1
ATOM 953 C C . GLU A 1 115 ? -26.370 -21.864 8.111 1.00 37.28 115 GLU A C 1
ATOM 955 O O . GLU A 1 115 ? -25.780 -22.300 9.100 1.00 37.28 115 GLU A O 1
ATOM 960 N N . GLN A 1 116 ? -27.062 -20.722 8.158 1.00 35.44 116 GLN A N 1
ATOM 961 C CA . GLN A 1 116 ? -27.631 -20.283 9.417 1.00 35.44 116 GLN A CA 1
ATOM 962 C C . GLN A 1 116 ? -28.480 -21.476 9.836 1.00 35.44 116 GLN A C 1
ATOM 964 O O . GLN A 1 116 ? -29.349 -21.853 9.047 1.00 35.44 116 GLN A O 1
ATOM 969 N N . PRO A 1 117 ? -28.224 -22.115 10.991 1.00 37.00 117 PRO A N 1
ATOM 970 C CA . PRO A 1 117 ? -29.164 -23.086 11.493 1.00 37.00 117 PRO A CA 1
ATOM 971 C C . PRO A 1 117 ? -30.428 -22.275 11.749 1.00 37.00 117 PRO A C 1
ATOM 973 O O . PRO A 1 117 ? -30.521 -21.527 12.727 1.00 37.00 117 PRO A O 1
ATOM 976 N N . GLU A 1 118 ? -31.356 -22.324 10.799 1.00 38.78 118 GLU A N 1
ATOM 977 C CA . GLU A 1 118 ? -32.731 -21.934 11.009 1.00 38.78 118 GLU A CA 1
ATOM 978 C C . GLU A 1 118 ? -33.174 -22.736 12.220 1.00 38.78 118 GLU A C 1
ATOM 980 O O . GLU A 1 118 ? -33.392 -23.932 12.106 1.00 38.78 118 GLU A O 1
ATOM 985 N N . MET A 1 119 ? -33.214 -22.103 13.393 1.00 39.06 119 MET A N 1
ATOM 986 C CA . MET A 1 119 ? -33.925 -22.621 14.555 1.00 39.06 119 MET A CA 1
ATOM 987 C C . MET A 1 119 ? -33.825 -24.151 14.732 1.00 39.06 119 MET A C 1
ATOM 989 O O . MET A 1 119 ? -34.846 -24.834 14.749 1.00 39.06 119 MET A O 1
ATOM 993 N N . GLU A 1 120 ? -32.628 -24.723 14.879 1.00 39.09 120 GLU A N 1
ATOM 994 C CA . GLU A 1 120 ? -32.527 -26.151 15.201 1.00 39.09 120 GLU A CA 1
ATOM 995 C C . GLU A 1 120 ? -32.798 -26.369 16.696 1.00 39.09 120 GLU A C 1
ATOM 997 O O . GLU A 1 120 ? -31.909 -26.616 17.512 1.00 39.09 120 GLU A O 1
ATOM 1002 N N . ALA A 1 121 ? -34.080 -26.328 17.061 1.00 37.56 121 ALA A N 1
ATOM 1003 C CA . ALA A 1 121 ? -34.556 -27.278 18.046 1.00 37.56 121 ALA A CA 1
ATOM 1004 C C . ALA A 1 121 ? -34.292 -28.684 17.473 1.00 37.56 121 ALA A C 1
ATOM 1006 O O . ALA A 1 121 ? -34.960 -29.109 16.535 1.00 37.56 121 ALA A O 1
ATOM 1007 N N . ASN A 1 122 ? -33.332 -29.387 18.079 1.00 37.88 122 ASN A N 1
ATOM 1008 C CA . ASN A 1 122 ? -33.128 -30.843 18.030 1.00 37.88 122 ASN A CA 1
ATOM 1009 C C . ASN A 1 122 ? -32.163 -31.474 17.013 1.00 37.88 122 ASN A C 1
ATOM 1011 O O . ASN A 1 122 ? -32.369 -32.635 16.679 1.00 37.88 122 ASN A O 1
ATOM 1015 N N . ASN A 1 123 ? -31.031 -30.853 16.676 1.00 34.34 123 ASN A N 1
ATOM 1016 C CA . ASN A 1 123 ? -29.877 -31.629 16.188 1.00 34.34 123 ASN A CA 1
ATOM 1017 C C . ASN A 1 123 ? -28.672 -31.490 17.128 1.00 34.34 123 ASN A C 1
ATOM 1019 O O . ASN A 1 123 ? -27.678 -30.825 16.854 1.00 34.34 123 ASN A O 1
ATOM 1023 N N . VAL A 1 124 ? -28.765 -32.158 18.283 1.00 38.56 124 VAL A N 1
ATOM 1024 C CA . VAL A 1 124 ? -27.614 -32.371 19.169 1.00 38.56 124 VAL A CA 1
ATOM 1025 C C . VAL A 1 124 ? -26.736 -33.464 18.562 1.00 38.56 124 VAL A C 1
ATOM 1027 O O . VAL A 1 124 ? -27.046 -34.651 18.668 1.00 38.56 124 VAL A O 1
ATOM 1030 N N . TYR A 1 125 ? -25.607 -33.080 17.970 1.00 41.06 125 TYR A N 1
ATOM 1031 C CA . TYR A 1 125 ? -24.520 -34.018 17.707 1.00 41.06 125 TYR A CA 1
ATOM 1032 C C . TYR A 1 125 ? -23.693 -34.198 18.981 1.00 41.06 125 TYR A C 1
ATOM 1034 O O . TYR A 1 125 ? -22.975 -33.300 19.417 1.00 41.06 125 TYR A O 1
ATOM 1042 N N . VAL A 1 126 ? -23.803 -35.377 19.595 1.00 39.59 126 VAL A N 1
ATOM 1043 C CA . VAL A 1 126 ? -22.991 -35.754 20.757 1.00 39.59 126 VAL A CA 1
ATOM 1044 C C . VAL A 1 126 ? -21.593 -36.141 20.281 1.00 39.59 126 VAL A C 1
ATOM 1046 O O . VAL A 1 126 ? -21.410 -37.161 19.613 1.00 39.59 126 VAL A O 1
ATOM 1049 N N . ILE A 1 127 ? -20.601 -35.333 20.653 1.00 35.78 127 ILE A N 1
ATOM 1050 C CA . ILE A 1 127 ? -19.180 -35.673 20.552 1.00 35.78 127 ILE A CA 1
ATOM 1051 C C . ILE A 1 127 ? -18.704 -36.102 21.951 1.00 35.78 127 ILE A C 1
ATOM 1053 O O . ILE A 1 127 ? -18.958 -35.376 22.913 1.00 35.78 127 ILE A O 1
ATOM 1057 N N . PRO A 1 128 ? -18.023 -37.258 22.093 1.00 43.56 128 PRO A N 1
ATOM 1058 C CA . PRO A 1 128 ? -17.501 -38.105 21.020 1.00 43.56 128 PRO A CA 1
ATOM 1059 C C . PRO A 1 128 ? -18.495 -39.176 20.540 1.00 43.56 128 PRO A C 1
ATOM 1061 O O . PRO A 1 128 ? -18.973 -40.003 21.317 1.00 43.56 128 PRO A O 1
ATOM 1064 N N . ASN A 1 129 ? -18.734 -39.209 19.225 1.00 45.81 129 ASN A N 1
ATOM 1065 C CA . ASN A 1 129 ? -19.431 -40.299 18.546 1.00 45.81 129 ASN A CA 1
ATOM 1066 C C . ASN A 1 129 ? -18.419 -41.402 18.194 1.00 45.81 129 ASN A C 1
ATOM 1068 O O . ASN A 1 129 ? -17.457 -41.165 17.466 1.00 45.81 129 ASN A O 1
ATOM 1072 N N . ARG A 1 130 ? -18.644 -42.618 18.704 1.00 48.72 130 ARG A N 1
ATOM 1073 C CA . ARG A 1 130 ? -17.742 -43.776 18.554 1.00 48.72 130 ARG A CA 1
ATOM 1074 C C . ARG A 1 130 ? -17.678 -44.360 17.133 1.00 48.72 130 ARG A C 1
ATOM 1076 O O . ARG A 1 130 ? -16.904 -45.284 16.914 1.00 48.72 130 ARG A O 1
ATOM 1083 N N . ASN A 1 131 ? -18.449 -43.826 16.182 1.00 49.72 131 ASN A N 1
ATOM 1084 C CA . ASN A 1 131 ? -18.470 -44.289 14.790 1.00 49.72 131 ASN A CA 1
ATOM 1085 C C . ASN A 1 131 ? -17.608 -43.451 13.826 1.00 49.72 131 ASN A C 1
ATOM 1087 O O . ASN A 1 131 ? -17.524 -43.795 12.650 1.00 49.72 131 ASN A O 1
ATOM 1091 N N . ILE A 1 132 ? -16.965 -42.372 14.287 1.00 45.34 132 ILE A N 1
ATOM 1092 C CA . ILE A 1 132 ? -16.028 -41.583 13.472 1.00 45.34 132 ILE A CA 1
ATOM 1093 C C . ILE A 1 132 ? -14.611 -41.975 13.879 1.00 45.34 132 ILE A C 1
ATOM 1095 O O . ILE A 1 132 ? -14.138 -41.607 14.951 1.00 45.34 132 ILE A O 1
ATOM 1099 N N . THR A 1 133 ? -13.939 -42.754 13.036 1.00 49.28 133 THR A N 1
ATOM 1100 C CA . THR A 1 133 ? -12.614 -43.305 13.349 1.00 49.28 133 THR A CA 1
ATOM 1101 C C . THR A 1 133 ? -11.453 -42.425 12.893 1.00 49.28 133 THR A C 1
ATOM 1103 O O . THR A 1 133 ? -10.344 -42.630 13.368 1.00 49.28 133 THR A O 1
ATOM 1106 N N . THR A 1 134 ? -11.665 -41.436 12.020 1.00 45.25 134 THR A N 1
ATOM 1107 C CA . THR A 1 134 ? -10.653 -40.425 11.654 1.00 45.25 134 THR A CA 1
ATOM 1108 C C . THR A 1 134 ? -11.318 -39.183 11.053 1.00 45.25 134 THR A C 1
ATOM 1110 O O . THR A 1 134 ? -12.164 -39.294 10.171 1.00 45.25 134 THR A O 1
ATOM 1113 N N . LEU A 1 135 ? -10.908 -37.996 11.508 1.00 39.31 135 LEU A N 1
ATOM 1114 C CA . LEU A 1 135 ? -11.203 -36.713 10.870 1.00 39.31 135 LEU A CA 1
ATOM 1115 C C . LEU A 1 135 ? -9.858 -36.056 10.547 1.00 39.31 135 LEU A C 1
ATOM 1117 O O . LEU A 1 135 ? -9.106 -35.713 11.455 1.00 39.31 135 LEU A O 1
ATOM 1121 N N . SER A 1 136 ? -9.533 -35.938 9.261 1.00 35.69 136 SER A N 1
ATOM 1122 C CA . SER A 1 136 ? -8.321 -35.268 8.784 1.00 35.69 136 SER A CA 1
ATOM 1123 C C . SER A 1 136 ? -8.733 -34.053 7.965 1.00 35.69 136 SER A C 1
ATOM 1125 O O . SER A 1 136 ? -9.420 -34.185 6.954 1.00 35.69 136 SER A O 1
ATOM 1127 N N . VAL A 1 137 ? -8.325 -32.873 8.426 1.00 35.81 137 VAL A N 1
ATOM 1128 C CA . VAL A 1 137 ? -8.402 -31.625 7.667 1.00 35.81 137 VAL A CA 1
ATOM 1129 C C . VAL A 1 137 ? -6.993 -31.368 7.149 1.00 35.81 137 VAL A C 1
ATOM 1131 O O . VAL A 1 137 ? -6.068 -31.253 7.949 1.00 35.81 137 VAL A O 1
ATOM 1134 N N . ASN A 1 138 ? -6.818 -31.335 5.829 1.00 34.47 138 ASN A N 1
ATOM 1135 C CA . ASN A 1 138 ? -5.527 -31.044 5.208 1.00 34.47 138 ASN A CA 1
ATOM 1136 C C . ASN A 1 138 ? -5.558 -29.679 4.501 1.00 34.47 138 ASN A C 1
ATOM 1138 O O . ASN A 1 138 ? -6.530 -29.394 3.795 1.00 34.47 138 ASN A O 1
ATOM 1142 N N . PRO A 1 139 ? -4.497 -28.861 4.635 1.00 39.16 139 PRO A N 1
ATOM 1143 C CA . PRO A 1 139 ? -4.385 -27.563 3.989 1.00 39.16 139 PRO A CA 1
ATOM 1144 C C . PRO A 1 139 ? -3.750 -27.727 2.601 1.00 39.16 139 PRO A C 1
ATOM 1146 O O . PRO A 1 139 ? -2.558 -27.998 2.499 1.00 39.16 139 PRO A O 1
ATOM 1149 N N . PHE A 1 140 ? -4.507 -27.546 1.517 1.00 39.56 140 PHE A N 1
ATOM 1150 C CA . PHE A 1 140 ? -3.917 -27.436 0.177 1.00 39.56 140 PHE A CA 1
ATOM 1151 C C . PHE A 1 140 ? -4.606 -26.352 -0.657 1.00 39.56 140 PHE A C 1
ATOM 1153 O O . PHE A 1 140 ? -5.829 -26.325 -0.773 1.00 39.56 140 PHE A O 1
ATOM 1160 N N . ALA A 1 141 ? -3.791 -25.491 -1.273 1.00 36.25 141 ALA A N 1
ATOM 1161 C CA . ALA A 1 141 ? -4.181 -24.595 -2.356 1.00 36.25 141 ALA A CA 1
ATOM 1162 C C . ALA A 1 141 ? -3.981 -25.307 -3.706 1.00 36.25 141 ALA A C 1
ATOM 1164 O O . ALA A 1 141 ? -2.953 -25.947 -3.933 1.00 36.25 141 ALA A O 1
ATOM 1165 N N . ALA A 1 142 ? -4.953 -25.196 -4.611 1.00 35.56 142 ALA A N 1
ATOM 1166 C CA . ALA A 1 142 ? -4.831 -25.699 -5.976 1.00 35.56 142 ALA A CA 1
ATOM 1167 C C . ALA A 1 142 ? -3.991 -24.732 -6.827 1.00 35.56 142 ALA A C 1
ATOM 1169 O O . ALA A 1 142 ? -4.295 -23.543 -6.907 1.00 35.56 142 ALA A O 1
ATOM 1170 N N . VAL A 1 143 ? -2.962 -25.242 -7.506 1.00 36.66 143 VAL A N 1
ATOM 1171 C CA . VAL A 1 143 ? -2.206 -24.484 -8.516 1.00 36.66 143 VAL A CA 1
ATOM 1172 C C . VAL A 1 143 ? -2.878 -24.688 -9.878 1.00 36.66 143 VAL A C 1
ATOM 1174 O O . VAL A 1 143 ? -3.145 -25.822 -10.278 1.00 36.66 143 VAL A O 1
ATOM 1177 N N . CYS A 1 144 ? -3.171 -23.609 -10.607 1.00 30.88 144 CYS A N 1
ATOM 1178 C CA . CYS A 1 144 ? -3.758 -23.711 -11.947 1.00 30.88 144 CYS A CA 1
ATOM 1179 C C . CYS A 1 144 ? -2.738 -24.262 -12.971 1.00 30.88 144 CYS A C 1
ATOM 1181 O O . CYS A 1 144 ? -1.563 -23.913 -12.917 1.00 30.88 144 CYS A O 1
ATOM 1183 N N . ASN A 1 145 ? -3.215 -25.062 -13.941 1.00 37.50 145 ASN A N 1
ATOM 1184 C CA . ASN A 1 145 ? -2.495 -25.632 -15.106 1.00 37.50 145 ASN A CA 1
ATOM 1185 C C . ASN A 1 145 ? -1.689 -26.941 -14.952 1.00 37.50 145 ASN A C 1
ATOM 1187 O O . ASN A 1 145 ? -0.845 -27.236 -15.800 1.00 37.50 145 ASN A O 1
ATOM 1191 N N . GLN A 1 146 ? -2.002 -27.816 -13.994 1.00 38.66 146 GLN A N 1
ATOM 1192 C CA . GLN A 1 146 ? -1.525 -29.209 -14.048 1.00 38.66 146 GLN A CA 1
ATOM 1193 C C . GLN A 1 146 ? -2.607 -30.153 -14.596 1.00 38.66 146 GLN A C 1
ATOM 1195 O O . GLN A 1 146 ? -3.654 -30.332 -13.984 1.00 38.66 146 GLN A O 1
ATOM 1200 N N . ARG A 1 147 ? -2.347 -30.798 -15.746 1.00 39.09 147 ARG A N 1
ATOM 1201 C CA . ARG A 1 147 ? -3.246 -31.811 -16.350 1.00 39.09 147 ARG A CA 1
ATOM 1202 C C . ARG A 1 147 ? -3.318 -33.128 -15.563 1.00 39.09 147 ARG A C 1
ATOM 1204 O O . ARG A 1 147 ? -4.158 -33.961 -15.876 1.00 39.09 147 ARG A O 1
ATOM 1211 N N . ASN A 1 148 ? -2.443 -33.320 -14.575 1.00 38.44 148 ASN A N 1
ATOM 1212 C CA . ASN A 1 148 ? -2.437 -34.494 -13.707 1.00 38.44 148 ASN A CA 1
ATOM 1213 C C . ASN A 1 148 ? -1.879 -34.101 -12.320 1.00 38.44 148 ASN A C 1
ATOM 1215 O O . ASN A 1 148 ? -0.672 -34.225 -12.096 1.00 38.44 148 ASN A O 1
ATOM 1219 N N . PRO A 1 149 ? -2.700 -33.521 -11.426 1.00 40.94 149 PRO A N 1
ATOM 1220 C CA . PRO A 1 149 ? -2.230 -33.010 -10.142 1.00 40.94 149 PRO A CA 1
ATOM 1221 C C . PRO A 1 149 ? -1.705 -34.165 -9.287 1.00 40.94 149 PRO A C 1
ATOM 1223 O O . PRO A 1 149 ? -2.434 -35.103 -8.973 1.00 40.94 149 PRO A O 1
ATOM 1226 N N . HIS A 1 150 ? -0.423 -34.113 -8.938 1.00 37.16 150 HIS A N 1
ATOM 1227 C CA . HIS A 1 150 ? 0.160 -35.003 -7.939 1.00 37.16 150 HIS A CA 1
ATOM 1228 C C . HIS A 1 150 ? 0.190 -34.250 -6.612 1.00 37.16 150 HIS A C 1
ATOM 1230 O O . HIS A 1 150 ? 0.487 -33.055 -6.583 1.00 37.16 150 HIS A O 1
ATOM 1236 N N . ILE A 1 151 ? -0.141 -34.942 -5.521 1.00 38.88 151 ILE A N 1
ATOM 1237 C CA . ILE A 1 151 ? -0.053 -34.392 -4.168 1.00 38.88 151 ILE A CA 1
ATOM 1238 C C . ILE A 1 151 ? 1.429 -34.183 -3.864 1.00 38.88 151 ILE A C 1
ATOM 1240 O O . ILE A 1 151 ? 2.135 -35.112 -3.477 1.00 38.88 151 ILE A O 1
ATOM 1244 N N . THR A 1 152 ? 1.909 -32.962 -4.061 1.00 36.62 152 THR A N 1
ATOM 1245 C CA . THR A 1 152 ? 3.198 -32.545 -3.526 1.00 36.62 152 THR A CA 1
ATOM 1246 C C . THR A 1 152 ? 2.940 -32.106 -2.094 1.00 36.62 152 THR A C 1
ATOM 1248 O O . THR A 1 152 ? 2.343 -31.057 -1.856 1.00 36.62 152 THR A O 1
ATOM 1251 N N . THR A 1 153 ? 3.363 -32.900 -1.114 1.00 38.59 153 THR A N 1
ATOM 1252 C CA . THR A 1 153 ? 3.506 -32.395 0.253 1.00 38.59 153 THR A CA 1
ATOM 1253 C C . THR A 1 153 ? 4.476 -31.220 0.197 1.00 38.59 153 THR A C 1
ATOM 1255 O O . THR A 1 153 ? 5.662 -31.419 -0.064 1.00 38.59 153 THR A O 1
ATOM 1258 N N . VAL A 1 154 ? 3.984 -29.994 0.398 1.00 41.72 154 VAL A N 1
ATOM 1259 C CA . VAL A 1 154 ? 4.828 -28.797 0.533 1.00 41.72 154 VAL A CA 1
ATOM 1260 C C . VAL A 1 154 ? 5.526 -28.892 1.887 1.00 41.72 154 VAL A C 1
ATOM 1262 O O . VAL A 1 154 ? 5.153 -28.253 2.862 1.00 41.72 154 VAL A O 1
ATOM 1265 N N . GLN A 1 155 ? 6.512 -29.776 1.982 1.00 38.94 155 GLN A N 1
ATOM 1266 C CA . GLN A 1 155 ? 7.157 -30.127 3.241 1.00 38.94 155 GLN A CA 1
ATOM 1267 C C . GLN A 1 155 ? 8.254 -29.128 3.652 1.00 38.94 155 GLN A C 1
ATOM 1269 O O . GLN A 1 155 ? 9.065 -29.456 4.509 1.00 38.94 155 GLN A O 1
ATOM 1274 N N . GLN A 1 156 ? 8.315 -27.919 3.069 1.00 42.56 156 GLN A N 1
ATOM 1275 C CA . GLN A 1 156 ? 9.466 -27.016 3.260 1.00 42.56 156 GLN A CA 1
ATOM 1276 C C . GLN A 1 156 ? 9.199 -25.504 3.365 1.00 42.56 156 GLN A C 1
ATOM 1278 O O . GLN A 1 156 ? 10.166 -24.754 3.416 1.00 42.56 156 GLN A O 1
ATOM 1283 N N . TYR A 1 157 ? 7.959 -25.018 3.483 1.00 41.19 157 TYR A N 1
ATOM 1284 C CA . TYR A 1 157 ? 7.735 -23.581 3.733 1.00 41.19 157 TYR A CA 1
ATOM 1285 C C . TYR A 1 157 ? 6.514 -23.305 4.613 1.00 41.19 157 TYR A C 1
ATOM 1287 O O . TYR A 1 157 ? 5.672 -22.480 4.270 1.00 41.19 157 TYR A O 1
ATOM 1295 N N . TYR A 1 158 ? 6.426 -23.924 5.793 1.00 42.88 158 TYR A N 1
ATOM 1296 C CA . TYR A 1 158 ? 5.758 -23.204 6.878 1.00 42.88 158 TYR A CA 1
ATOM 1297 C C . TYR A 1 158 ? 6.666 -22.019 7.208 1.00 42.88 158 TYR A C 1
ATOM 1299 O O . TYR A 1 158 ? 7.639 -22.162 7.948 1.00 42.88 158 TYR A O 1
ATOM 1307 N N . ARG A 1 159 ? 6.434 -20.875 6.552 1.00 53.88 159 ARG A N 1
ATOM 1308 C CA . ARG A 1 159 ? 7.108 -19.625 6.902 1.00 53.88 159 ARG A CA 1
ATOM 1309 C C . ARG A 1 159 ? 6.661 -19.297 8.321 1.00 53.88 159 ARG A C 1
ATOM 1311 O O . ARG A 1 159 ? 5.507 -18.949 8.551 1.00 53.88 159 ARG A O 1
ATOM 1318 N N . SER A 1 160 ? 7.550 -19.554 9.272 1.00 62.75 160 SER A N 1
ATOM 1319 C CA . SER A 1 160 ? 7.326 -19.272 10.682 1.00 62.75 160 SER A CA 1
ATOM 1320 C C . SER A 1 160 ? 7.095 -17.775 10.842 1.00 62.75 160 SER A C 1
ATOM 1322 O O . SER A 1 160 ? 7.985 -17.009 10.468 1.00 62.75 160 SER A O 1
ATOM 1324 N N . PHE A 1 161 ? 5.959 -17.392 11.436 1.00 80.25 161 PHE A N 1
ATOM 1325 C CA . PHE A 1 161 ? 5.613 -16.002 11.755 1.00 80.25 161 PHE A CA 1
ATOM 1326 C C . PHE A 1 161 ? 6.793 -15.220 12.354 1.00 80.25 161 PHE A C 1
ATOM 1328 O O . PHE A 1 161 ? 7.023 -14.063 12.005 1.00 80.25 161 PHE A O 1
ATOM 1335 N N . ARG A 1 162 ? 7.557 -15.882 13.229 1.00 84.50 162 ARG A N 1
ATOM 1336 C CA . ARG A 1 162 ? 8.750 -15.361 13.891 1.00 84.50 162 ARG A CA 1
ATOM 1337 C C . ARG A 1 162 ? 9.783 -16.476 14.027 1.00 84.50 162 ARG A C 1
ATOM 1339 O O . ARG A 1 162 ? 9.434 -17.600 14.386 1.00 84.50 162 ARG A O 1
ATOM 1346 N N . LYS A 1 163 ? 11.054 -16.168 13.762 1.00 82.94 163 LYS A N 1
ATOM 1347 C CA . LYS A 1 163 ? 12.184 -17.079 14.011 1.00 82.94 163 LYS A CA 1
ATOM 1348 C C . LYS A 1 163 ? 12.882 -16.696 15.309 1.00 82.94 163 LYS A C 1
ATOM 1350 O O . LYS A 1 163 ? 13.097 -15.515 15.558 1.00 82.94 163 LYS A O 1
ATOM 1355 N N . GLU A 1 164 ? 13.323 -17.679 16.091 1.00 80.62 164 GLU A N 1
ATOM 1356 C CA . GLU A 1 164 ? 14.087 -17.413 17.322 1.00 80.62 164 GLU A CA 1
ATOM 1357 C C . GLU A 1 164 ? 15.415 -16.690 17.054 1.00 80.62 164 GLU A C 1
ATOM 1359 O O . GLU A 1 164 ? 15.834 -15.852 17.847 1.00 80.62 164 GLU A O 1
ATOM 1364 N N . SER A 1 165 ? 16.063 -16.972 15.918 1.00 86.56 165 SER A N 1
ATOM 1365 C CA . SER A 1 165 ? 17.320 -16.327 15.521 1.00 86.56 165 SER A CA 1
ATOM 1366 C C . SER A 1 165 ? 17.159 -14.857 15.128 1.00 86.56 165 SER A C 1
ATOM 1368 O O . SER A 1 165 ? 18.127 -14.104 15.166 1.00 86.56 165 SER A O 1
ATOM 1370 N N . GLU A 1 166 ? 15.954 -14.454 14.719 1.00 88.44 166 GLU A N 1
ATOM 1371 C CA . GLU A 1 166 ? 15.640 -13.121 14.196 1.00 88.44 166 GLU A CA 1
ATOM 1372 C C . GLU A 1 166 ? 14.301 -12.646 14.789 1.00 88.44 166 GLU A C 1
ATOM 1374 O O . GLU A 1 166 ? 13.310 -12.503 14.073 1.00 88.44 166 GLU A O 1
ATOM 1379 N N . PRO A 1 167 ? 14.231 -12.405 16.112 1.00 88.31 167 PRO A N 1
ATOM 1380 C CA . PRO A 1 167 ? 12.963 -12.198 16.817 1.00 88.31 167 PRO A CA 1
ATOM 1381 C C . PRO A 1 167 ? 12.234 -10.903 16.421 1.00 88.31 167 PRO A C 1
ATOM 1383 O O . PRO A 1 167 ? 11.055 -10.747 16.734 1.00 88.31 167 PRO A O 1
ATOM 1386 N N . TYR A 1 168 ? 12.932 -9.988 15.740 1.00 93.62 168 TYR A N 1
ATOM 1387 C CA . TYR A 1 168 ? 12.413 -8.717 15.231 1.00 93.62 168 TYR A CA 1
ATOM 1388 C C . TYR A 1 168 ? 12.072 -8.753 13.734 1.00 93.62 168 TYR A C 1
ATOM 1390 O O . TYR A 1 168 ? 11.686 -7.730 13.177 1.00 93.62 168 TYR A O 1
ATOM 1398 N N . VAL A 1 169 ? 12.208 -9.904 13.072 1.00 93.88 169 VAL A N 1
ATOM 1399 C CA . VAL A 1 169 ? 11.811 -10.089 11.672 1.00 93.88 169 VAL A CA 1
ATOM 1400 C C . VAL A 1 169 ? 10.557 -10.952 11.642 1.00 93.88 169 VAL A C 1
ATOM 1402 O O . VAL A 1 169 ? 10.555 -12.075 12.148 1.00 93.88 169 VAL A O 1
ATOM 1405 N N . LEU A 1 170 ? 9.485 -10.410 11.070 1.00 94.31 170 LEU A N 1
ATOM 1406 C CA . LEU A 1 170 ? 8.171 -11.041 11.024 1.00 94.31 170 LEU A CA 1
ATOM 1407 C C . LEU A 1 170 ? 7.763 -11.352 9.584 1.00 94.31 170 LEU A C 1
ATOM 1409 O O . LEU A 1 170 ? 8.103 -10.622 8.650 1.00 94.31 170 LEU A O 1
ATOM 1413 N N . GLY A 1 171 ? 6.993 -12.421 9.416 1.00 92.38 171 GLY A N 1
ATOM 1414 C CA . GLY A 1 171 ? 6.425 -12.776 8.123 1.00 92.38 171 GLY A CA 1
ATOM 1415 C C . GLY A 1 171 ? 5.670 -14.097 8.148 1.00 92.38 171 GLY A C 1
ATOM 1416 O O . GLY A 1 171 ? 6.149 -15.071 8.727 1.00 92.38 171 GLY A O 1
ATOM 1417 N N . GLY A 1 172 ? 4.505 -14.151 7.505 1.00 87.81 172 GLY A N 1
ATOM 1418 C CA . GLY A 1 172 ? 3.697 -15.361 7.385 1.00 87.81 172 GLY A CA 1
ATOM 1419 C C . GLY A 1 172 ? 2.468 -15.390 8.298 1.00 87.81 172 GLY A C 1
ATOM 1420 O O . GLY A 1 172 ? 1.924 -14.372 8.722 1.00 87.81 172 GLY A O 1
ATOM 1421 N N . THR A 1 173 ? 1.973 -16.598 8.561 1.00 85.00 173 THR A N 1
ATOM 1422 C CA . THR A 1 173 ? 0.667 -16.809 9.203 1.00 85.00 173 THR A CA 1
ATOM 1423 C C . THR A 1 173 ? 0.789 -17.038 10.711 1.00 85.00 173 THR A C 1
ATOM 1425 O O . THR A 1 173 ? 1.565 -17.882 11.157 1.00 85.00 173 THR A O 1
ATOM 1428 N N . ILE A 1 174 ? -0.021 -16.315 11.484 1.00 87.50 174 ILE A N 1
ATOM 1429 C CA . ILE A 1 174 ? -0.186 -16.453 12.933 1.00 87.50 174 ILE A CA 1
ATOM 1430 C C . ILE A 1 174 ? -1.371 -17.389 13.175 1.00 87.50 174 ILE A C 1
ATOM 1432 O O . ILE A 1 174 ? -2.520 -16.999 12.966 1.00 87.50 174 ILE A O 1
ATOM 1436 N N . TRP A 1 175 ? -1.078 -18.627 13.578 1.00 83.81 175 TRP A N 1
ATOM 1437 C CA . TRP A 1 175 ? -2.075 -19.681 13.823 1.00 83.81 175 TRP A CA 1
ATOM 1438 C C . TRP A 1 175 ? -2.550 -19.753 15.275 1.00 83.81 175 TRP A C 1
ATOM 1440 O O . TRP A 1 175 ? -3.636 -20.259 15.547 1.00 83.81 175 TRP A O 1
ATOM 1450 N N . GLU A 1 176 ? -1.733 -19.255 16.198 1.00 87.31 176 GLU A N 1
ATOM 1451 C CA . GLU A 1 176 ? -1.957 -19.311 17.639 1.00 87.31 176 GLU A CA 1
ATOM 1452 C C . GLU A 1 176 ? -1.827 -17.912 18.248 1.00 87.31 176 GLU A C 1
ATOM 1454 O O . GLU A 1 176 ? -1.561 -16.933 17.550 1.00 87.31 176 GLU A O 1
ATOM 1459 N N . ASN A 1 177 ? -2.054 -17.804 19.555 1.00 90.69 177 ASN A N 1
ATOM 1460 C CA . ASN A 1 177 ? -1.920 -16.529 20.243 1.00 90.69 177 ASN A CA 1
ATOM 1461 C C . ASN A 1 177 ? -0.444 -16.136 20.347 1.00 90.69 177 ASN A C 1
ATOM 1463 O O . ASN A 1 177 ? 0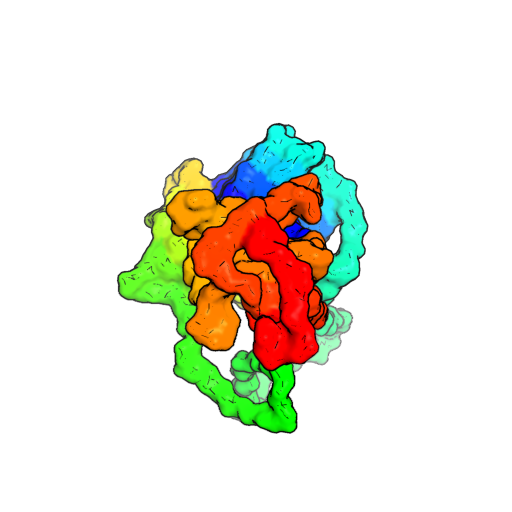.362 -16.889 20.887 1.00 90.69 177 ASN A O 1
ATOM 1467 N N . GLU A 1 178 ? -0.119 -14.939 19.877 1.00 92.62 178 GLU A N 1
ATOM 1468 C CA . GLU A 1 178 ? 1.235 -14.401 19.857 1.00 92.62 178 GLU A CA 1
ATOM 1469 C C . GLU A 1 178 ? 1.286 -13.062 20.582 1.00 92.62 178 GLU A C 1
ATOM 1471 O O . GLU A 1 178 ? 0.473 -12.168 20.337 1.00 92.62 178 GLU A O 1
ATOM 1476 N N . ASP A 1 179 ? 2.297 -12.910 21.435 1.00 93.12 179 ASP A N 1
ATOM 1477 C CA . ASP A 1 179 ? 2.567 -11.677 22.161 1.00 93.12 179 ASP A CA 1
ATOM 1478 C C . ASP A 1 179 ? 3.874 -11.048 21.657 1.00 93.12 179 ASP A C 1
ATOM 1480 O O . ASP A 1 179 ? 4.944 -11.676 21.609 1.00 93.12 179 ASP A O 1
ATOM 1484 N N . LEU A 1 180 ? 3.788 -9.772 21.282 1.00 94.00 180 LEU A N 1
ATOM 1485 C CA . LEU A 1 180 ? 4.914 -8.960 20.841 1.00 94.00 180 LEU A CA 1
ATOM 1486 C C . LEU A 1 180 ? 5.261 -7.914 21.901 1.00 94.00 180 LEU A C 1
ATOM 1488 O O . LEU A 1 180 ? 4.427 -7.099 22.311 1.00 94.00 180 LEU A O 1
ATOM 1492 N N . GLY A 1 181 ? 6.523 -7.940 22.329 1.00 92.25 181 GLY A N 1
ATOM 1493 C CA . GLY A 1 181 ? 7.107 -6.917 23.190 1.00 92.25 181 GLY A CA 1
ATOM 1494 C C . GLY A 1 181 ? 7.231 -5.568 22.480 1.00 92.25 181 GLY A C 1
ATOM 1495 O O . GLY A 1 181 ? 7.035 -5.462 21.269 1.00 92.25 181 GLY A O 1
ATOM 1496 N N . ALA A 1 182 ? 7.566 -4.528 23.242 1.00 93.50 182 ALA A N 1
ATOM 1497 C CA . ALA A 1 182 ? 7.881 -3.226 22.667 1.00 93.50 182 ALA A CA 1
ATOM 1498 C C . ALA A 1 182 ? 9.160 -3.333 21.822 1.00 93.50 182 ALA A C 1
ATOM 1500 O O . ALA A 1 182 ? 10.159 -3.910 22.261 1.00 93.50 182 ALA A O 1
ATOM 1501 N N . GLY A 1 183 ? 9.139 -2.787 20.609 1.00 94.19 183 GLY A N 1
ATOM 1502 C CA . GLY A 1 183 ? 10.283 -2.847 19.705 1.00 94.19 183 GLY A CA 1
ATOM 1503 C C . GLY A 1 183 ? 9.946 -2.474 18.269 1.00 94.19 183 GLY A C 1
ATOM 1504 O O . GLY A 1 183 ? 8.789 -2.244 17.921 1.00 94.19 183 GLY A O 1
ATOM 1505 N N . ARG A 1 184 ? 10.978 -2.418 17.427 1.00 96.94 184 ARG A N 1
ATOM 1506 C CA . ARG A 1 184 ? 10.837 -2.225 15.982 1.00 96.94 184 ARG A CA 1
ATOM 1507 C C . ARG A 1 184 ? 10.927 -3.582 15.296 1.00 96.94 184 ARG A C 1
ATOM 1509 O O . ARG A 1 184 ? 11.926 -4.274 15.465 1.00 96.94 184 ARG A O 1
ATOM 1516 N N . TYR A 1 185 ? 9.889 -3.940 14.554 1.00 96.75 185 TYR A N 1
ATOM 1517 C CA . TYR A 1 185 ? 9.778 -5.196 13.828 1.00 96.75 185 TYR A CA 1
ATOM 1518 C C . TYR A 1 185 ? 9.788 -4.927 12.328 1.00 96.75 185 TYR A C 1
ATOM 1520 O O . TYR A 1 185 ? 8.982 -4.138 11.838 1.00 96.75 185 TYR A O 1
ATOM 1528 N N . THR A 1 186 ? 10.670 -5.600 11.597 1.00 95.44 186 THR A N 1
ATOM 1529 C CA . THR A 1 186 ? 10.680 -5.577 10.133 1.00 95.44 186 THR A CA 1
ATOM 1530 C C . THR A 1 186 ? 9.772 -6.682 9.617 1.00 95.44 186 THR A C 1
ATOM 1532 O O . THR A 1 186 ? 9.988 -7.858 9.905 1.00 95.44 186 THR A O 1
ATOM 1535 N N . VAL A 1 187 ? 8.759 -6.313 8.845 1.00 93.88 187 VAL A N 1
ATOM 1536 C CA . VAL A 1 187 ? 7.819 -7.242 8.224 1.00 93.88 187 VAL A CA 1
ATOM 1537 C C . VAL A 1 187 ? 8.257 -7.468 6.781 1.00 93.88 187 VAL A C 1
ATOM 1539 O O . VAL A 1 187 ? 8.234 -6.551 5.957 1.00 93.88 187 VAL A O 1
ATOM 1542 N N . ILE A 1 188 ? 8.716 -8.681 6.485 1.00 90.50 188 ILE A N 1
ATOM 1543 C CA . ILE A 1 188 ? 9.306 -9.043 5.183 1.00 90.50 188 ILE A CA 1
ATOM 1544 C C . ILE A 1 188 ? 8.378 -9.894 4.312 1.00 90.50 188 ILE A C 1
ATOM 1546 O O . ILE A 1 188 ? 8.695 -10.156 3.156 1.00 90.50 188 ILE A O 1
ATOM 1550 N N . ASP A 1 189 ? 7.261 -10.346 4.873 1.00 88.62 189 ASP A N 1
ATOM 1551 C CA . ASP A 1 189 ? 6.259 -11.175 4.211 1.00 88.62 189 ASP A CA 1
ATOM 1552 C C . ASP A 1 189 ? 4.886 -10.907 4.827 1.00 88.62 189 ASP A C 1
ATOM 1554 O O . ASP A 1 189 ? 4.809 -10.450 5.973 1.00 88.62 189 ASP A O 1
ATOM 1558 N N . ASP A 1 190 ? 3.821 -11.191 4.081 1.00 85.88 190 ASP A N 1
ATOM 1559 C CA . ASP A 1 190 ? 2.463 -10.844 4.496 1.00 85.88 190 ASP A CA 1
ATOM 1560 C C . ASP A 1 190 ? 2.130 -11.464 5.853 1.00 85.88 190 ASP A C 1
ATOM 1562 O O . ASP A 1 190 ? 2.345 -12.657 6.091 1.00 85.88 190 ASP A O 1
ATOM 1566 N N . LEU A 1 191 ? 1.589 -10.643 6.752 1.00 91.62 191 LEU A N 1
ATOM 1567 C CA . LEU A 1 191 ? 1.117 -11.113 8.047 1.00 91.62 191 LEU A CA 1
ATOM 1568 C C . LEU A 1 191 ? -0.342 -11.523 7.936 1.00 91.62 191 LEU A C 1
ATOM 1570 O O . LEU A 1 191 ? -1.186 -10.705 7.584 1.00 91.62 191 LEU A O 1
ATOM 1574 N N . ASN A 1 192 ? -0.656 -12.765 8.286 1.00 88.50 192 ASN A N 1
ATOM 1575 C CA . ASN A 1 192 ? -2.037 -13.240 8.309 1.00 88.50 192 ASN A CA 1
ATOM 1576 C C . ASN A 1 192 ? -2.419 -13.729 9.707 1.00 88.50 192 ASN A C 1
ATOM 1578 O O . ASN A 1 192 ? -1.927 -14.767 10.148 1.00 88.50 192 ASN A O 1
ATOM 1582 N N . VAL A 1 193 ? -3.295 -13.000 10.398 1.00 87.50 193 VAL A N 1
ATOM 1583 C CA . VAL A 1 193 ? -3.882 -13.438 11.675 1.00 87.50 193 VAL A CA 1
ATOM 1584 C C . VAL A 1 193 ? -5.145 -14.233 11.371 1.00 87.50 193 VAL A C 1
ATOM 1586 O O . VAL A 1 193 ? -6.171 -13.647 11.016 1.00 87.50 193 VAL A O 1
ATOM 1589 N N . VAL A 1 194 ? -5.081 -15.556 11.514 1.00 83.88 194 VAL A N 1
ATOM 1590 C CA . VAL A 1 194 ? -6.202 -16.441 11.157 1.00 83.88 194 VAL A CA 1
ATOM 1591 C C . VAL A 1 194 ? -7.365 -16.325 12.149 1.00 83.88 194 VAL A C 1
ATOM 1593 O O . VAL A 1 194 ? -7.166 -15.904 13.294 1.00 83.88 194 VAL A O 1
ATOM 1596 N N . PRO A 1 195 ? -8.588 -16.738 11.766 1.00 83.62 195 PRO A N 1
ATOM 1597 C CA . PRO A 1 195 ? -9.709 -16.803 12.697 1.00 83.62 195 PRO A CA 1
ATOM 1598 C C . PRO A 1 195 ? -9.378 -17.641 13.941 1.00 83.62 195 PRO A C 1
ATOM 1600 O O . PRO A 1 195 ? -8.931 -18.780 13.832 1.00 83.62 195 PRO A O 1
ATOM 1603 N N . GLY A 1 196 ? -9.627 -17.087 15.129 1.00 81.75 196 GLY A N 1
ATOM 1604 C 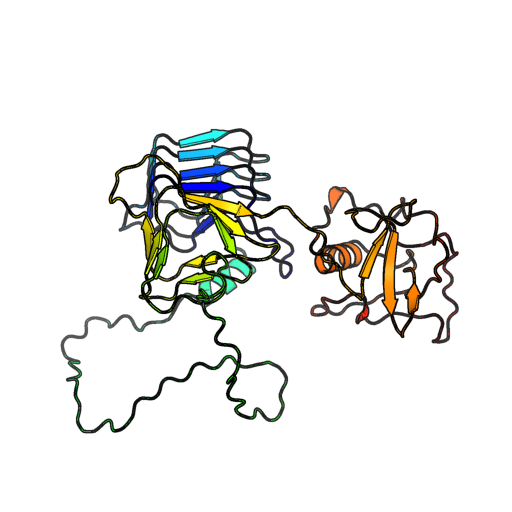CA . GLY A 1 196 ? -9.365 -17.745 16.416 1.00 81.75 196 GLY A CA 1
ATOM 1605 C C . GLY A 1 196 ? -7.965 -17.513 16.997 1.00 81.75 196 GLY A C 1
ATOM 1606 O O . GLY A 1 196 ? -7.784 -17.748 18.190 1.00 81.75 196 GLY A O 1
ATOM 1607 N N . ALA A 1 197 ? -7.015 -17.004 16.208 1.00 86.38 197 ALA A N 1
ATOM 1608 C CA . ALA A 1 197 ? -5.724 -16.544 16.709 1.00 86.38 197 ALA A CA 1
ATOM 1609 C C . ALA A 1 197 ? -5.809 -15.098 17.221 1.00 86.38 197 ALA A C 1
ATOM 1611 O O . ALA A 1 197 ? -6.647 -14.307 16.773 1.00 86.38 197 ALA A O 1
ATOM 1612 N N . ARG A 1 198 ? -4.915 -14.739 18.146 1.00 90.56 198 ARG A N 1
ATOM 1613 C CA . ARG A 1 198 ? -4.799 -13.390 18.710 1.00 90.56 198 ARG A CA 1
ATOM 1614 C C . ARG A 1 198 ? -3.372 -12.878 18.609 1.00 90.56 198 ARG A C 1
ATOM 1616 O O . ARG A 1 198 ? -2.453 -13.533 19.081 1.00 90.56 198 ARG A O 1
ATOM 1623 N N . LEU A 1 199 ? -3.206 -11.662 18.104 1.00 94.12 199 LEU A N 1
ATOM 1624 C CA . LEU A 1 199 ? -1.949 -10.927 18.171 1.00 94.12 199 LEU A CA 1
ATOM 1625 C C . LEU A 1 199 ? -2.039 -9.822 19.230 1.00 94.12 199 LEU A C 1
ATOM 1627 O O . LEU A 1 199 ? -2.761 -8.836 19.045 1.00 94.12 199 LEU A O 1
ATOM 1631 N N . THR A 1 200 ? -1.303 -9.967 20.329 1.00 93.94 200 THR A N 1
ATOM 1632 C CA . THR A 1 200 ? -1.178 -8.939 21.369 1.00 93.94 200 THR A CA 1
ATOM 1633 C C . THR A 1 200 ? 0.090 -8.126 21.142 1.00 93.94 200 THR A C 1
ATOM 1635 O O . THR A 1 200 ? 1.182 -8.671 21.002 1.00 93.94 200 THR A O 1
ATOM 1638 N N . ILE A 1 201 ? -0.032 -6.803 21.136 1.00 94.75 201 ILE A N 1
ATOM 1639 C CA . ILE A 1 201 ? 1.056 -5.895 20.774 1.00 94.75 201 ILE A CA 1
ATOM 1640 C C . ILE A 1 201 ? 1.299 -4.914 21.915 1.00 94.75 201 ILE A C 1
ATOM 1642 O O . ILE A 1 201 ? 0.385 -4.208 22.348 1.00 94.75 201 ILE A O 1
ATOM 1646 N N . SER A 1 202 ? 2.536 -4.851 22.399 1.00 94.00 202 SER A N 1
ATOM 1647 C CA . SER A 1 202 ? 2.918 -3.884 23.426 1.00 94.00 202 SER A CA 1
ATOM 1648 C C . SER A 1 202 ? 2.907 -2.441 22.892 1.00 94.00 202 SER A C 1
ATOM 1650 O O . SER A 1 202 ? 3.235 -2.204 21.730 1.00 94.00 202 SER A O 1
ATOM 1652 N N . PRO A 1 203 ? 2.548 -1.446 23.719 1.00 93.81 203 PRO A N 1
ATOM 1653 C CA . PRO A 1 203 ? 2.732 -0.036 23.387 1.00 93.81 203 PRO A CA 1
ATOM 1654 C C . PRO A 1 203 ? 4.190 0.288 23.035 1.00 93.81 203 PRO A C 1
ATOM 1656 O O . PRO A 1 203 ? 5.104 -0.331 23.580 1.00 93.81 203 PRO A O 1
ATOM 1659 N N . GLY A 1 204 ? 4.402 1.247 22.129 1.00 93.25 204 GLY A N 1
ATOM 1660 C CA . GLY A 1 204 ? 5.738 1.618 21.646 1.00 93.25 204 GLY A CA 1
ATOM 1661 C C . GLY A 1 204 ? 6.270 0.718 20.524 1.00 93.25 204 GLY A C 1
ATOM 1662 O O . GLY A 1 204 ? 7.366 0.951 20.012 1.00 93.25 204 GLY A O 1
ATOM 1663 N N . THR A 1 205 ? 5.503 -0.295 20.110 1.00 96.00 205 THR A N 1
ATOM 1664 C CA . THR A 1 205 ? 5.861 -1.166 18.989 1.00 96.00 205 THR A CA 1
ATOM 1665 C C . THR A 1 205 ? 5.705 -0.464 17.642 1.00 96.00 205 THR A C 1
ATOM 1667 O O . THR A 1 205 ? 4.695 0.189 17.375 1.00 96.00 205 THR A O 1
ATOM 1670 N N . VAL A 1 206 ? 6.695 -0.648 16.766 1.00 97.56 206 VAL A N 1
ATOM 1671 C CA . VAL A 1 206 ? 6.689 -0.165 15.382 1.00 97.56 206 VAL A CA 1
ATOM 1672 C C . VAL A 1 206 ? 6.824 -1.347 14.430 1.00 97.56 206 VAL A C 1
ATOM 1674 O O . VAL A 1 206 ? 7.796 -2.091 14.519 1.00 97.56 206 VAL A O 1
ATOM 1677 N N . PHE A 1 207 ? 5.884 -1.495 13.503 1.00 97.38 207 PHE A N 1
ATOM 1678 C CA . PHE A 1 207 ? 5.972 -2.424 12.379 1.00 97.38 207 PHE A CA 1
ATOM 1679 C C . PHE A 1 207 ? 6.418 -1.664 11.135 1.00 97.38 207 PHE A C 1
ATOM 1681 O O . PHE A 1 207 ? 5.745 -0.724 10.711 1.00 97.38 207 PHE A O 1
ATOM 1688 N N . GLU A 1 208 ? 7.537 -2.084 10.555 1.00 96.19 208 GLU A N 1
ATOM 1689 C CA . GLU A 1 208 ? 8.066 -1.573 9.294 1.00 96.19 208 GLU A CA 1
ATOM 1690 C C . GLU A 1 208 ? 7.835 -2.596 8.188 1.00 96.19 208 GLU A C 1
ATOM 1692 O O . GLU A 1 208 ? 8.510 -3.625 8.128 1.00 96.19 208 GLU A O 1
ATOM 1697 N N . PHE A 1 209 ? 6.877 -2.317 7.311 1.00 92.69 209 PHE A N 1
ATOM 1698 C CA . PHE A 1 209 ? 6.532 -3.192 6.198 1.00 92.69 209 PHE A CA 1
ATOM 1699 C C . PHE A 1 209 ? 7.482 -2.986 5.026 1.00 92.69 209 PHE A C 1
ATOM 1701 O O . PHE A 1 209 ? 7.743 -1.857 4.604 1.00 92.69 209 PHE A O 1
ATOM 1708 N N . SER A 1 210 ? 7.985 -4.094 4.490 1.00 88.12 210 SER A N 1
ATOM 1709 C CA . SER A 1 210 ? 8.725 -4.101 3.232 1.00 88.12 210 SER A CA 1
ATOM 1710 C C . SER A 1 210 ? 7.804 -3.751 2.060 1.00 88.12 210 SER A C 1
ATOM 1712 O O . SER A 1 210 ? 6.580 -3.861 2.144 1.00 88.12 210 SER A O 1
ATOM 1714 N N . ASN A 1 211 ? 8.397 -3.332 0.942 1.00 80.88 211 ASN A N 1
ATOM 1715 C CA . ASN A 1 211 ? 7.650 -2.973 -0.261 1.00 80.88 211 ASN A CA 1
ATOM 1716 C C . ASN A 1 211 ? 6.727 -4.114 -0.713 1.00 80.88 211 ASN A C 1
ATOM 1718 O O . ASN A 1 211 ? 7.179 -5.241 -0.902 1.00 80.88 211 ASN A O 1
ATOM 1722 N N . GLY A 1 212 ? 5.449 -3.799 -0.928 1.00 78.06 212 GLY A N 1
ATOM 1723 C CA . GLY A 1 212 ? 4.461 -4.769 -1.402 1.00 78.06 212 GLY A CA 1
ATOM 1724 C C . GLY A 1 212 ? 3.946 -5.742 -0.338 1.00 78.06 212 GLY A C 1
ATOM 1725 O O . GLY A 1 212 ? 3.166 -6.619 -0.685 1.00 78.06 212 GLY A O 1
ATOM 1726 N N . VAL A 1 213 ? 4.358 -5.587 0.924 1.00 85.94 213 VAL A N 1
ATOM 1727 C CA . VAL A 1 213 ? 3.932 -6.447 2.033 1.00 85.94 213 VAL A CA 1
ATOM 1728 C C . VAL A 1 213 ? 2.793 -5.790 2.801 1.00 85.94 213 VAL A C 1
ATOM 1730 O O . VAL A 1 213 ? 2.846 -4.603 3.131 1.00 85.94 213 VAL A O 1
ATOM 1733 N N . GLY A 1 214 ? 1.763 -6.573 3.098 1.00 89.00 214 GLY A N 1
ATOM 1734 C CA . GLY A 1 214 ? 0.588 -6.153 3.841 1.00 89.00 214 GLY A CA 1
ATOM 1735 C C . GLY A 1 214 ? 0.319 -7.001 5.079 1.00 89.00 214 GLY A C 1
ATOM 1736 O O . GLY A 1 214 ? 1.114 -7.832 5.522 1.00 89.00 214 GLY A O 1
ATOM 1737 N N . MET A 1 215 ? -0.850 -6.760 5.661 1.00 90.94 215 MET A N 1
ATOM 1738 C CA . MET A 1 215 ? -1.359 -7.533 6.780 1.00 90.94 215 MET A CA 1
ATOM 1739 C C . MET A 1 215 ? -2.854 -7.770 6.612 1.00 90.94 215 MET A C 1
ATOM 1741 O O . MET A 1 215 ? -3.610 -6.838 6.343 1.00 90.94 215 MET A O 1
ATOM 1745 N N . LEU A 1 216 ? -3.270 -9.012 6.831 1.00 87.94 216 LEU A N 1
ATOM 1746 C CA . LEU A 1 216 ? -4.656 -9.436 6.908 1.00 87.94 216 LEU A CA 1
ATOM 1747 C C . LEU A 1 216 ? -4.969 -9.884 8.338 1.00 87.94 216 LEU A C 1
ATOM 1749 O O . LEU A 1 216 ? -4.249 -10.688 8.931 1.00 87.94 216 LEU A O 1
ATOM 1753 N N . VAL A 1 217 ? -6.060 -9.361 8.899 1.00 88.62 217 VAL A N 1
ATOM 1754 C CA . VAL A 1 217 ? -6.498 -9.679 10.263 1.00 88.62 217 VAL A CA 1
ATOM 1755 C C . VAL A 1 217 ? -7.906 -10.247 10.217 1.00 88.62 217 VAL A C 1
ATOM 1757 O O . VAL A 1 217 ? -8.874 -9.506 10.071 1.00 88.62 217 VAL A O 1
ATOM 1760 N N . GLN A 1 218 ? -8.018 -11.566 10.350 1.00 82.81 218 GLN A N 1
ATOM 1761 C CA . GLN A 1 218 ? -9.296 -12.279 10.450 1.00 82.81 218 GLN A CA 1
ATOM 1762 C C . GLN A 1 218 ? -9.577 -12.756 11.885 1.00 82.81 218 GLN A C 1
ATOM 1764 O O . GLN A 1 218 ? -10.724 -13.029 12.236 1.00 82.81 218 GLN A O 1
ATOM 1769 N N . GLY A 1 219 ? -8.528 -12.881 12.704 1.00 85.19 219 GLY A N 1
ATOM 1770 C CA . GLY A 1 219 ? -8.603 -13.137 14.140 1.00 85.19 219 GLY A CA 1
ATOM 1771 C C . GLY A 1 219 ? -8.693 -11.860 14.979 1.00 85.19 219 GLY A C 1
ATOM 1772 O O . GLY A 1 219 ? -9.314 -10.868 14.596 1.00 85.19 219 GLY A O 1
ATOM 1773 N N . GLU A 1 220 ? -8.067 -11.883 16.153 1.00 86.88 220 GLU A N 1
ATOM 1774 C CA . GLU A 1 220 ? -8.046 -10.757 17.084 1.00 86.88 220 GLU A CA 1
ATOM 1775 C C . GLU A 1 220 ? -6.701 -10.032 17.069 1.00 86.88 220 GLU A C 1
ATOM 1777 O O . GLU A 1 220 ? -5.635 -10.642 17.024 1.00 86.88 220 GLU A O 1
ATOM 1782 N N . MET A 1 221 ? -6.747 -8.710 17.190 1.00 90.56 221 MET A N 1
ATOM 1783 C CA . MET A 1 221 ? -5.562 -7.881 17.360 1.00 90.56 221 MET A CA 1
ATOM 1784 C C . MET A 1 221 ? -5.789 -6.909 18.516 1.00 90.56 221 MET A C 1
ATOM 1786 O O . MET A 1 221 ? -6.777 -6.168 18.535 1.00 90.56 221 MET A O 1
ATOM 1790 N N . ILE A 1 222 ? -4.895 -6.942 19.505 1.00 90.56 222 ILE A N 1
ATOM 1791 C CA . ILE A 1 222 ? -5.095 -6.297 20.806 1.00 90.56 222 ILE A CA 1
ATOM 1792 C C . ILE A 1 222 ? -3.848 -5.509 21.207 1.00 90.56 222 ILE A C 1
ATOM 1794 O O . ILE A 1 222 ? -2.720 -5.956 21.023 1.00 90.56 222 ILE A O 1
ATOM 1798 N N . ARG A 1 223 ? -4.060 -4.334 21.800 1.00 90.12 223 ARG A N 1
ATOM 1799 C CA . ARG A 1 223 ? -3.008 -3.551 22.453 1.00 90.12 223 ARG A CA 1
ATOM 1800 C C . ARG A 1 223 ? -2.833 -4.014 23.901 1.00 90.12 223 ARG A C 1
ATOM 1802 O O . ARG A 1 223 ? -3.815 -4.138 24.628 1.00 90.12 223 ARG A O 1
ATOM 1809 N N . ALA A 1 224 ? -1.597 -4.259 24.326 1.00 88.12 224 ALA A N 1
ATOM 1810 C CA . ALA A 1 224 ? -1.290 -4.681 25.687 1.00 88.12 224 ALA A CA 1
ATOM 1811 C C . ALA A 1 224 ? -1.349 -3.482 26.654 1.00 88.12 224 ALA A C 1
ATOM 1813 O O . ALA A 1 224 ? -0.431 -2.669 26.719 1.00 88.12 224 ALA A O 1
ATOM 1814 N N . ASP A 1 225 ? -2.408 -3.367 27.452 1.00 73.06 225 ASP A N 1
ATOM 1815 C CA . ASP A 1 225 ? -2.630 -2.184 28.303 1.00 73.06 225 ASP A CA 1
ATOM 1816 C C . ASP A 1 225 ? -1.982 -2.264 29.703 1.00 73.06 225 ASP A C 1
ATOM 1818 O O . ASP A 1 225 ? -2.289 -1.458 30.585 1.00 73.06 225 ASP A O 1
ATOM 1822 N N . PHE A 1 226 ? -1.057 -3.205 29.930 1.00 66.06 226 PHE A N 1
ATOM 1823 C CA . PHE A 1 226 ? -0.516 -3.508 31.265 1.00 66.06 226 PHE A CA 1
ATOM 1824 C C . PHE A 1 226 ? 0.149 -2.320 31.974 1.00 66.06 226 PHE A C 1
ATOM 1826 O O . PHE A 1 226 ? 0.108 -2.251 33.200 1.00 66.06 226 PHE A O 1
ATOM 1833 N N . GLN A 1 227 ? 0.736 -1.377 31.233 1.00 63.44 227 GLN A N 1
ATOM 1834 C CA . GLN A 1 227 ? 1.442 -0.226 31.811 1.00 63.44 227 GLN A CA 1
ATOM 1835 C C . GLN A 1 227 ? 0.730 1.123 31.613 1.00 63.44 227 GLN A C 1
ATOM 1837 O O . GLN A 1 227 ? 1.266 2.145 32.035 1.00 63.44 227 GLN A O 1
ATOM 1842 N N . ARG A 1 228 ? -0.469 1.154 30.998 1.00 66.56 228 ARG A N 1
ATOM 1843 C CA . ARG A 1 228 ? -1.202 2.393 30.632 1.00 66.56 228 ARG A CA 1
ATOM 1844 C C . ARG A 1 228 ? -0.296 3.494 30.054 1.00 66.56 228 ARG A C 1
ATOM 1846 O O . ARG A 1 228 ? -0.460 4.671 30.369 1.00 66.56 228 ARG A O 1
ATOM 1853 N N . THR A 1 229 ? 0.685 3.120 29.236 1.00 80.19 229 THR A N 1
ATOM 1854 C CA . THR A 1 229 ? 1.511 4.114 28.547 1.00 80.19 229 THR A CA 1
ATOM 1855 C C . THR A 1 229 ? 0.678 4.756 27.438 1.00 80.19 229 THR A C 1
ATOM 1857 O O . THR A 1 229 ? -0.186 4.105 26.848 1.00 80.19 229 THR A O 1
ATOM 1860 N N . ASN A 1 230 ? 0.941 6.025 27.129 1.00 84.31 230 ASN A N 1
ATOM 1861 C CA . ASN A 1 230 ? 0.354 6.707 25.968 1.00 84.31 230 ASN A CA 1
ATOM 1862 C C . ASN A 1 230 ? 1.194 6.497 24.697 1.00 84.31 230 ASN A C 1
ATOM 1864 O O . ASN A 1 230 ? 1.039 7.233 23.724 1.00 84.31 230 ASN A O 1
ATOM 1868 N N . GLU A 1 231 ? 2.095 5.514 24.686 1.00 91.81 231 GLU A N 1
ATOM 1869 C CA . GLU A 1 231 ? 2.886 5.218 23.497 1.00 91.81 231 GLU A CA 1
ATOM 1870 C C . GLU A 1 231 ? 2.009 4.533 22.440 1.00 91.81 231 GLU A C 1
ATOM 1872 O O . GLU A 1 231 ? 1.286 3.576 22.765 1.00 91.81 231 GLU A O 1
ATOM 1877 N N . PRO A 1 232 ? 2.026 5.029 21.193 1.00 93.75 232 PRO A N 1
ATOM 1878 C CA . PRO A 1 232 ? 1.243 4.444 20.120 1.00 93.75 232 PRO A CA 1
ATOM 1879 C C . PRO A 1 232 ? 1.851 3.119 19.650 1.00 93.75 232 PRO A C 1
ATOM 1881 O O . PRO A 1 232 ? 3.046 2.871 19.820 1.00 93.75 232 PRO A O 1
ATOM 1884 N N . ILE A 1 233 ? 1.023 2.286 19.022 1.00 95.81 233 ILE A N 1
ATOM 1885 C CA . ILE A 1 233 ? 1.499 1.231 18.118 1.00 95.81 233 ILE A CA 1
ATOM 1886 C C . ILE A 1 233 ? 1.520 1.823 16.709 1.00 95.81 233 ILE A C 1
ATOM 1888 O O . ILE A 1 233 ? 0.500 2.349 16.260 1.00 95.81 233 ILE A O 1
ATOM 1892 N N . THR A 1 234 ? 2.653 1.736 16.016 1.00 97.19 234 THR A N 1
ATOM 1893 C CA . THR A 1 234 ? 2.843 2.358 14.698 1.00 97.19 234 THR A CA 1
ATOM 1894 C C . THR A 1 234 ? 3.007 1.308 13.607 1.00 97.19 234 THR A C 1
ATOM 1896 O O . THR A 1 234 ? 3.863 0.435 13.708 1.00 97.19 234 THR A O 1
ATOM 1899 N N . PHE A 1 235 ? 2.237 1.438 12.532 1.00 97.06 235 PHE A N 1
ATOM 1900 C CA . PHE A 1 235 ? 2.373 0.683 11.290 1.00 97.06 235 PHE A CA 1
ATOM 1901 C C . PHE A 1 235 ? 2.864 1.647 10.215 1.00 97.06 235 PHE A C 1
ATOM 1903 O O . PHE A 1 235 ? 2.216 2.664 9.954 1.00 97.06 235 PHE A O 1
ATOM 1910 N N . THR A 1 236 ? 4.024 1.360 9.634 1.00 96.19 236 THR A N 1
ATOM 1911 C CA . THR A 1 236 ? 4.655 2.221 8.632 1.00 96.19 236 THR A CA 1
ATOM 1912 C C . THR A 1 236 ? 5.360 1.400 7.564 1.00 96.19 236 THR A C 1
ATOM 1914 O O . THR A 1 236 ? 5.702 0.240 7.792 1.00 96.19 236 THR A O 1
ATOM 1917 N N . SER A 1 237 ? 5.582 1.974 6.387 1.00 91.38 237 SER A N 1
ATOM 1918 C CA . SER A 1 237 ? 6.476 1.367 5.404 1.00 91.38 237 SER A CA 1
ATOM 1919 C C . SER A 1 237 ? 7.935 1.595 5.799 1.00 91.38 237 SER A C 1
ATOM 1921 O O . SER A 1 237 ? 8.297 2.650 6.329 1.00 91.38 237 SER A O 1
ATOM 1923 N N . GLY A 1 238 ? 8.803 0.641 5.470 1.00 84.75 238 GLY A N 1
ATOM 1924 C CA . GLY A 1 238 ? 10.238 0.902 5.397 1.00 84.75 238 GLY A CA 1
ATOM 1925 C C . GLY A 1 238 ? 10.562 1.958 4.330 1.00 84.75 238 GLY A C 1
ATOM 1926 O O . GLY A 1 238 ? 9.701 2.383 3.553 1.00 84.75 238 GLY A O 1
ATOM 1927 N N . ALA A 1 239 ? 11.823 2.388 4.271 1.00 77.81 239 ALA A N 1
ATOM 1928 C CA . ALA A 1 239 ? 12.279 3.233 3.172 1.00 77.81 239 ALA A CA 1
ATOM 1929 C C . ALA A 1 239 ? 12.098 2.484 1.843 1.00 77.81 239 ALA A C 1
ATOM 1931 O O . ALA A 1 239 ? 12.592 1.364 1.697 1.00 77.81 239 ALA A O 1
ATOM 1932 N N . PHE A 1 240 ? 11.407 3.103 0.880 1.00 72.75 240 PHE A N 1
ATOM 1933 C CA . PHE A 1 240 ? 11.237 2.514 -0.443 1.00 72.75 240 PHE A CA 1
ATOM 1934 C C . PHE A 1 240 ? 12.610 2.283 -1.081 1.00 72.75 240 PHE A C 1
ATOM 1936 O O . PHE A 1 240 ? 13.359 3.229 -1.327 1.00 72.75 240 PHE A O 1
ATOM 1943 N N . GLN A 1 241 ? 12.930 1.020 -1.349 1.00 74.00 241 GLN A N 1
ATOM 1944 C CA . GLN A 1 241 ? 14.094 0.629 -2.135 1.00 74.00 241 GLN A CA 1
ATOM 1945 C C . GLN A 1 241 ? 13.626 0.144 -3.500 1.00 74.00 241 GLN A C 1
ATOM 1947 O O . GLN A 1 241 ? 12.732 -0.701 -3.579 1.00 74.00 241 GLN A O 1
ATOM 1952 N N . ILE A 1 242 ? 14.235 0.659 -4.568 1.00 74.50 242 ILE A N 1
ATOM 1953 C CA . ILE A 1 242 ? 13.946 0.183 -5.919 1.00 74.50 242 ILE A CA 1
ATOM 1954 C C . ILE A 1 242 ? 14.391 -1.289 -5.992 1.00 74.50 242 ILE A C 1
ATOM 1956 O O . ILE A 1 242 ? 15.565 -1.586 -5.746 1.00 74.50 242 ILE A O 1
ATOM 1960 N N . PRO A 1 243 ? 13.481 -2.234 -6.288 1.00 75.62 243 PRO A N 1
ATOM 1961 C CA . PRO A 1 243 ? 13.828 -3.635 -6.459 1.00 75.62 243 PRO A CA 1
ATOM 1962 C C . PRO A 1 243 ? 14.893 -3.798 -7.547 1.00 75.62 243 PRO A C 1
ATOM 1964 O O . PRO A 1 243 ? 14.704 -3.392 -8.693 1.00 75.62 243 PRO A O 1
ATOM 1967 N N . LYS A 1 244 ? 16.011 -4.442 -7.204 1.00 83.19 244 LYS A N 1
ATOM 1968 C CA . LYS A 1 244 ? 17.051 -4.799 -8.177 1.00 83.19 244 LYS A CA 1
ATOM 1969 C C . LYS A 1 244 ? 16.655 -6.078 -8.890 1.00 83.19 244 LYS A C 1
ATOM 1971 O O . LYS A 1 244 ? 16.905 -7.177 -8.394 1.00 83.19 244 LYS A O 1
ATOM 1976 N N . LEU A 1 245 ? 16.018 -5.928 -10.043 1.00 85.81 245 LEU A N 1
ATOM 1977 C CA . LEU A 1 245 ? 15.576 -7.054 -10.853 1.00 85.81 245 LEU A CA 1
ATOM 1978 C C . LEU A 1 245 ? 16.626 -7.426 -11.903 1.00 85.81 245 LEU A C 1
ATOM 1980 O O . LEU A 1 245 ? 17.199 -6.543 -12.540 1.00 85.81 245 LEU A O 1
ATOM 1984 N N . PRO A 1 246 ? 16.882 -8.727 -12.124 1.00 89.44 246 PRO A N 1
ATOM 1985 C CA . PRO A 1 246 ? 17.874 -9.159 -13.104 1.00 89.44 246 PRO A CA 1
ATOM 1986 C C . PRO A 1 246 ? 17.455 -8.883 -14.554 1.00 89.44 246 PRO A C 1
ATOM 1988 O O . PRO A 1 246 ? 18.316 -8.883 -15.429 1.00 89.44 246 PRO A O 1
ATOM 1991 N N . GLN A 1 247 ? 16.160 -8.676 -14.815 1.00 92.69 247 GLN A N 1
ATOM 1992 C CA . GLN A 1 247 ? 15.604 -8.605 -16.166 1.00 92.69 247 GLN A CA 1
ATOM 1993 C C . GLN A 1 247 ? 15.146 -7.218 -16.631 1.00 92.69 247 GLN A C 1
ATOM 1995 O O . GLN A 1 247 ? 14.853 -7.056 -17.813 1.00 92.69 247 GLN A O 1
ATOM 2000 N N . ILE A 1 248 ? 15.063 -6.227 -15.741 1.00 93.06 248 ILE A N 1
ATOM 2001 C CA . ILE A 1 248 ? 14.534 -4.892 -16.054 1.00 93.06 248 ILE A CA 1
ATOM 2002 C C . ILE A 1 248 ? 15.131 -3.841 -15.115 1.00 93.06 248 ILE A C 1
ATOM 2004 O O . ILE A 1 248 ? 15.301 -4.110 -13.925 1.00 93.06 248 ILE A O 1
ATOM 2008 N N . ARG A 1 249 ? 15.450 -2.651 -15.636 1.00 92.69 249 ARG A N 1
ATOM 2009 C CA . ARG A 1 249 ? 15.943 -1.512 -14.844 1.00 92.69 249 ARG A CA 1
ATOM 2010 C C . ARG A 1 249 ? 15.632 -0.167 -15.497 1.00 92.69 249 ARG A C 1
ATOM 2012 O O . ARG A 1 249 ? 15.497 -0.085 -16.718 1.00 92.69 249 ARG A O 1
ATOM 2019 N N . LEU A 1 250 ? 15.583 0.881 -14.678 1.00 90.62 250 LEU A N 1
ATOM 2020 C CA . LEU A 1 250 ? 15.640 2.270 -15.132 1.00 90.62 250 LEU A CA 1
ATOM 2021 C C . LEU A 1 250 ? 17.054 2.803 -14.929 1.00 90.62 250 LEU A C 1
ATOM 2023 O O . LEU A 1 250 ? 17.681 2.504 -13.914 1.00 90.62 250 LEU A O 1
ATOM 2027 N N . VAL A 1 251 ? 17.539 3.588 -15.885 1.00 89.00 251 VAL A N 1
ATOM 2028 C CA . VAL A 1 251 ? 18.825 4.283 -15.778 1.00 89.00 251 VAL A CA 1
ATOM 2029 C C . VAL A 1 251 ? 18.695 5.750 -16.163 1.00 89.00 251 VAL A C 1
ATOM 2031 O O . VAL A 1 251 ? 17.993 6.083 -17.119 1.00 89.00 251 VAL A O 1
ATOM 2034 N N . ASP A 1 252 ? 19.360 6.641 -15.435 1.00 86.25 252 ASP A N 1
ATOM 2035 C CA . ASP A 1 252 ? 19.452 8.049 -15.832 1.00 86.25 252 ASP A CA 1
ATOM 2036 C C . ASP A 1 252 ? 20.566 8.291 -16.872 1.00 86.25 252 ASP A C 1
ATOM 2038 O O . ASP A 1 252 ? 21.169 7.366 -17.418 1.00 86.25 252 ASP A O 1
ATOM 2042 N N . GLU A 1 253 ? 20.830 9.559 -17.188 1.00 81.94 253 GLU A N 1
ATOM 2043 C CA . GLU A 1 253 ? 21.880 9.951 -18.139 1.00 81.94 253 GLU A CA 1
ATOM 2044 C C . GLU A 1 253 ? 23.306 9.652 -17.643 1.00 81.94 253 GLU A C 1
ATOM 2046 O O . GLU A 1 253 ? 24.235 9.630 -18.447 1.00 81.94 253 GLU A O 1
ATOM 2051 N N . SER A 1 254 ? 23.484 9.421 -16.339 1.00 84.88 254 SER A N 1
ATOM 2052 C CA . SER A 1 254 ? 24.759 9.057 -15.707 1.00 84.88 254 SER A CA 1
ATOM 2053 C C . SER A 1 254 ? 24.886 7.545 -15.467 1.00 84.88 254 SER A C 1
ATOM 2055 O O . SER A 1 254 ? 25.768 7.122 -14.720 1.00 84.88 254 SER A O 1
ATOM 2057 N N . ASP A 1 255 ? 24.003 6.738 -16.069 1.00 83.19 255 ASP A N 1
ATOM 2058 C CA . ASP A 1 255 ? 23.879 5.288 -15.870 1.00 83.19 255 ASP A CA 1
ATOM 2059 C C . ASP A 1 255 ? 23.611 4.874 -14.403 1.00 83.19 255 ASP A C 1
ATOM 2061 O O . ASP A 1 255 ? 23.881 3.737 -13.994 1.00 83.19 255 ASP A O 1
ATOM 2065 N N . ASN A 1 256 ? 23.040 5.774 -13.593 1.00 86.94 256 ASN A N 1
ATOM 2066 C CA . ASN A 1 256 ? 22.589 5.457 -12.241 1.00 86.94 256 ASN A CA 1
ATOM 2067 C C . ASN A 1 256 ? 21.282 4.653 -12.290 1.00 86.94 256 ASN A C 1
ATOM 2069 O O . ASN A 1 256 ? 20.329 5.054 -12.951 1.00 86.94 256 ASN A O 1
ATOM 2073 N N . GLN A 1 257 ? 21.240 3.541 -11.552 1.00 87.25 257 GLN A N 1
ATOM 2074 C CA . GLN A 1 257 ? 20.104 2.609 -11.497 1.00 87.25 257 GLN A CA 1
ATOM 2075 C C . GLN A 1 257 ? 19.152 2.863 -10.321 1.00 87.25 257 GLN A C 1
ATOM 2077 O O . GLN A 1 257 ? 18.069 2.286 -10.266 1.00 87.25 257 GLN A O 1
ATOM 2082 N N . GLU A 1 258 ? 19.533 3.719 -9.374 1.00 84.88 258 GLU A N 1
ATOM 2083 C CA . GLU A 1 258 ? 18.710 4.068 -8.211 1.00 84.88 258 GLU A CA 1
ATOM 2084 C C . GLU A 1 258 ? 17.781 5.245 -8.555 1.00 84.88 258 GLU A C 1
ATOM 2086 O O . GLU A 1 258 ? 17.785 6.284 -7.892 1.00 84.88 258 GLU A O 1
ATOM 2091 N N . VAL A 1 259 ? 17.022 5.105 -9.647 1.00 85.19 259 VAL A N 1
ATOM 2092 C CA . VAL A 1 259 ? 16.147 6.153 -10.188 1.00 85.19 259 VAL A CA 1
ATOM 2093 C C . VAL A 1 259 ? 14.745 5.630 -10.483 1.00 85.19 259 VAL A C 1
ATOM 2095 O O . VAL A 1 259 ? 14.552 4.494 -10.909 1.00 85.19 259 VAL A O 1
ATOM 2098 N N . THR A 1 260 ? 13.743 6.481 -10.269 1.00 85.50 260 THR A N 1
ATOM 2099 C CA . THR A 1 260 ? 12.325 6.166 -10.519 1.00 85.50 260 THR A CA 1
ATOM 2100 C C . THR A 1 260 ? 11.822 6.663 -11.875 1.00 85.50 260 THR A C 1
ATOM 2102 O O . THR A 1 260 ? 10.676 6.406 -12.232 1.00 85.50 260 THR A O 1
ATOM 2105 N N . ALA A 1 261 ? 12.679 7.356 -12.626 1.00 85.44 261 ALA A N 1
ATOM 2106 C CA . ALA A 1 261 ? 12.452 7.818 -13.988 1.00 85.44 261 ALA A CA 1
ATOM 2107 C C . ALA A 1 261 ? 13.780 7.746 -14.749 1.00 85.44 261 ALA A C 1
ATOM 2109 O O . ALA A 1 261 ? 14.826 8.120 -14.214 1.00 85.44 261 ALA A O 1
ATOM 2110 N N . GLY A 1 262 ? 13.753 7.250 -15.983 1.00 86.62 262 GLY A N 1
ATOM 2111 C CA . GLY A 1 262 ? 14.972 6.984 -16.743 1.00 86.62 262 GLY A CA 1
ATOM 2112 C C . GLY A 1 262 ? 14.716 6.244 -18.050 1.00 86.62 262 GLY A C 1
ATOM 2113 O O . GLY A 1 262 ? 13.571 5.948 -18.398 1.00 86.62 262 GLY A O 1
ATOM 2114 N N . ARG A 1 263 ? 15.789 5.932 -18.776 1.00 88.88 263 ARG A N 1
ATOM 2115 C CA . ARG A 1 263 ? 15.780 4.990 -19.898 1.00 88.88 263 ARG A CA 1
ATOM 2116 C C . ARG A 1 263 ? 15.438 3.598 -19.381 1.00 88.88 263 ARG A C 1
ATOM 2118 O O . ARG A 1 263 ? 16.029 3.139 -18.405 1.00 88.88 263 ARG A O 1
ATOM 2125 N N . LEU A 1 264 ? 14.494 2.937 -20.044 1.00 90.94 264 LEU A N 1
ATOM 2126 C CA . LEU A 1 264 ? 14.103 1.576 -19.711 1.00 90.94 264 LEU A CA 1
ATOM 2127 C C . LEU A 1 264 ? 15.021 0.583 -20.424 1.00 90.94 264 LEU A C 1
ATOM 2129 O O . LEU A 1 264 ? 15.118 0.573 -21.654 1.00 90.94 264 LEU A O 1
ATOM 2133 N N . GLU A 1 265 ? 15.671 -0.271 -19.644 1.00 92.44 265 GLU A N 1
ATOM 2134 C CA . GLU A 1 265 ? 16.546 -1.327 -20.140 1.00 92.44 265 GLU A CA 1
ATOM 2135 C C . GLU A 1 265 ? 16.037 -2.689 -19.669 1.00 92.44 265 GLU A C 1
ATOM 2137 O O . GLU A 1 265 ? 15.553 -2.839 -18.544 1.00 92.44 265 GLU A O 1
ATOM 2142 N N . VAL A 1 266 ? 16.150 -3.689 -20.538 1.00 93.50 266 VAL A N 1
ATOM 2143 C CA . VAL A 1 266 ? 15.659 -5.054 -20.318 1.00 93.50 266 VAL A CA 1
ATOM 2144 C C . VAL A 1 266 ? 16.720 -6.078 -20.698 1.00 93.50 266 VAL A C 1
ATOM 2146 O O . VAL A 1 266 ? 17.544 -5.836 -21.582 1.00 93.50 266 VAL A O 1
ATOM 2149 N N . TYR A 1 267 ? 16.702 -7.229 -20.030 1.00 92.62 267 TYR A N 1
ATOM 2150 C CA . TYR A 1 267 ? 17.599 -8.345 -20.312 1.00 92.62 267 TYR A CA 1
ATOM 2151 C C . TYR A 1 267 ? 16.829 -9.476 -20.993 1.00 92.62 267 TYR A C 1
ATOM 2153 O O . TYR A 1 267 ? 16.043 -10.179 -20.357 1.00 92.62 267 TYR A O 1
ATOM 2161 N N . VAL A 1 268 ? 17.062 -9.665 -22.292 1.00 88.94 268 VAL A N 1
ATOM 2162 C CA . VAL A 1 268 ? 16.378 -10.675 -23.113 1.00 88.94 268 VAL A CA 1
ATOM 2163 C C . VAL A 1 268 ? 17.413 -11.446 -23.923 1.00 88.94 268 VAL A C 1
ATOM 2165 O O . VAL A 1 268 ? 18.351 -10.866 -24.467 1.00 88.94 268 VAL A O 1
ATOM 2168 N N . ASN A 1 269 ? 17.261 -12.771 -24.007 1.00 86.12 269 ASN A N 1
ATOM 2169 C CA . ASN A 1 269 ? 18.149 -13.655 -24.774 1.00 86.12 269 ASN A CA 1
ATOM 2170 C C . ASN A 1 269 ? 19.648 -13.493 -24.444 1.00 86.12 269 ASN A C 1
ATOM 2172 O O . ASN A 1 269 ? 20.502 -13.604 -25.321 1.00 86.12 269 ASN A O 1
ATOM 2176 N N . GLY A 1 270 ? 19.976 -13.240 -23.174 1.00 88.38 270 GLY A N 1
ATOM 2177 C CA . GLY A 1 270 ? 21.359 -13.186 -22.699 1.00 88.38 270 GLY A CA 1
ATOM 2178 C C . GLY A 1 270 ? 22.055 -11.826 -22.840 1.00 88.38 270 GLY A C 1
ATOM 2179 O O . GLY A 1 270 ? 23.241 -11.730 -22.520 1.00 88.38 270 GLY A O 1
ATOM 2180 N N . GLN A 1 271 ? 21.353 -10.775 -23.274 1.00 90.38 271 GLN A N 1
ATOM 2181 C CA . GLN A 1 271 ? 21.920 -9.433 -23.436 1.00 90.38 271 GLN A CA 1
ATOM 2182 C C . GLN A 1 271 ? 21.005 -8.337 -22.882 1.00 90.38 271 GLN A C 1
ATOM 2184 O O . GLN A 1 271 ? 19.781 -8.438 -22.951 1.00 90.38 271 GLN A O 1
ATOM 2189 N N . TRP A 1 272 ? 21.623 -7.275 -22.359 1.00 92.12 272 TRP A N 1
ATOM 2190 C CA . TRP A 1 272 ? 20.926 -6.034 -22.030 1.00 92.12 272 TRP A CA 1
ATOM 2191 C C . TRP A 1 272 ? 20.668 -5.229 -23.299 1.00 92.12 272 TRP A C 1
ATOM 2193 O O . TRP A 1 272 ? 21.529 -5.141 -24.176 1.00 92.12 272 TRP A O 1
ATOM 2203 N N . GLY A 1 273 ? 19.500 -4.611 -23.370 1.00 90.44 273 GLY A N 1
ATOM 2204 C CA . GLY A 1 273 ? 19.131 -3.737 -24.466 1.00 90.44 273 GLY A CA 1
ATOM 2205 C C . GLY A 1 273 ? 17.988 -2.805 -24.104 1.00 90.44 273 GLY A C 1
ATOM 2206 O O . GLY A 1 273 ? 17.431 -2.853 -23.008 1.00 90.44 273 GLY A O 1
ATOM 2207 N N . THR A 1 274 ? 17.661 -1.939 -25.048 1.00 89.62 274 THR A N 1
ATOM 2208 C CA . THR A 1 274 ? 16.599 -0.939 -24.957 1.00 89.62 274 THR A CA 1
ATOM 2209 C C . THR A 1 274 ? 15.364 -1.385 -25.740 1.00 89.62 274 THR A C 1
ATOM 2211 O O . THR A 1 274 ? 15.388 -2.369 -26.490 1.00 89.62 274 THR A O 1
ATOM 2214 N N . ILE A 1 275 ? 14.262 -0.664 -25.549 1.00 89.06 275 ILE A N 1
ATOM 2215 C CA . ILE A 1 275 ? 12.970 -0.941 -26.183 1.00 89.06 275 ILE A CA 1
ATOM 2216 C C . ILE A 1 275 ? 12.656 0.163 -27.190 1.00 89.06 275 ILE A C 1
ATOM 2218 O O . ILE A 1 275 ? 12.800 1.340 -26.862 1.00 89.06 275 ILE A O 1
ATOM 2222 N N . CYS A 1 276 ? 12.198 -0.201 -28.390 1.00 86.81 276 CYS A N 1
ATOM 2223 C CA . CYS A 1 276 ? 11.719 0.766 -29.374 1.00 86.81 276 CYS A CA 1
ATOM 2224 C C . CYS A 1 276 ? 10.455 1.470 -28.872 1.00 86.81 276 CYS A C 1
ATOM 2226 O O . CYS A 1 276 ? 9.517 0.847 -28.372 1.00 86.81 276 CYS A O 1
ATOM 2228 N N . ASN A 1 277 ? 10.403 2.784 -29.041 1.00 83.94 277 ASN A N 1
ATOM 2229 C CA . ASN A 1 277 ? 9.320 3.595 -28.505 1.00 83.94 277 ASN A CA 1
ATOM 2230 C C . ASN A 1 277 ? 8.038 3.629 -29.361 1.00 83.94 277 ASN A C 1
ATOM 2232 O O . ASN A 1 277 ? 6.999 4.082 -28.884 1.00 83.94 277 ASN A O 1
ATOM 2236 N N . ARG A 1 278 ? 8.080 3.148 -30.609 1.00 80.69 278 ARG A N 1
ATOM 2237 C CA . ARG A 1 278 ? 6.996 3.334 -31.593 1.00 80.69 278 ARG A CA 1
ATOM 2238 C C . ARG A 1 278 ? 5.687 2.670 -31.197 1.00 80.69 278 ARG A C 1
ATOM 2240 O O . ARG A 1 278 ? 4.620 3.228 -31.440 1.00 80.69 278 ARG A O 1
ATOM 2247 N N . SER A 1 279 ? 5.768 1.488 -30.596 1.00 81.19 279 SER A N 1
ATOM 2248 C CA . SER A 1 279 ? 4.608 0.751 -30.093 1.00 81.19 279 SER A CA 1
ATOM 2249 C C . SER A 1 279 ? 4.427 0.904 -28.581 1.00 81.19 279 SER A C 1
ATOM 2251 O O . SER A 1 279 ? 3.705 0.111 -27.980 1.00 81.19 279 SER A O 1
ATOM 2253 N N . TRP A 1 280 ? 5.120 1.852 -27.942 1.00 86.75 280 TRP A N 1
ATOM 2254 C CA . TRP A 1 280 ? 5.069 2.010 -26.495 1.00 86.75 280 TRP A CA 1
ATOM 2255 C C . TRP A 1 280 ? 3.767 2.684 -26.073 1.00 86.75 280 TRP A C 1
ATOM 2257 O O . TRP A 1 280 ? 3.464 3.811 -26.466 1.00 86.75 280 TRP A O 1
ATOM 2267 N N . THR A 1 281 ? 2.982 1.981 -25.266 1.00 86.62 281 THR A N 1
ATOM 2268 C CA . THR A 1 281 ? 1.684 2.452 -24.789 1.00 86.62 281 THR A CA 1
ATOM 2269 C C . THR A 1 281 ? 1.732 2.745 -23.297 1.00 86.62 281 THR A C 1
ATOM 2271 O O . THR A 1 281 ? 2.620 2.291 -22.574 1.00 86.62 281 THR A O 1
ATOM 2274 N N . GLN A 1 282 ? 0.725 3.475 -22.820 1.00 84.69 282 GLN A N 1
ATOM 2275 C CA . GLN A 1 282 ? 0.542 3.724 -21.395 1.00 84.69 282 GLN A CA 1
ATOM 2276 C C . GLN A 1 282 ? 0.404 2.416 -20.598 1.00 84.69 282 GLN A C 1
ATOM 2278 O O . GLN A 1 282 ? 0.899 2.325 -19.480 1.00 84.69 282 GLN A O 1
ATOM 2283 N N . ASP A 1 283 ? -0.216 1.383 -21.168 1.00 84.88 283 ASP A N 1
ATOM 2284 C CA . ASP A 1 283 ? -0.367 0.093 -20.490 1.00 84.88 283 ASP A CA 1
ATOM 2285 C C . ASP A 1 283 ? 0.967 -0.658 -20.366 1.00 84.88 283 ASP A C 1
ATOM 2287 O O . ASP A 1 283 ? 1.235 -1.245 -19.319 1.00 84.88 283 ASP A O 1
ATOM 2291 N N . LEU A 1 284 ? 1.841 -0.574 -21.377 1.00 88.38 284 LEU A N 1
ATOM 2292 C CA . LEU A 1 284 ? 3.199 -1.127 -21.304 1.00 88.38 284 LEU A CA 1
ATOM 2293 C C . LEU A 1 284 ? 4.068 -0.372 -20.291 1.00 88.38 284 LEU A C 1
ATOM 2295 O O . LEU A 1 284 ? 4.812 -0.993 -19.534 1.00 88.38 284 LEU A O 1
ATOM 2299 N N . ALA A 1 285 ? 3.930 0.953 -20.222 1.00 87.50 285 ALA A N 1
ATOM 2300 C CA . ALA A 1 285 ? 4.587 1.763 -19.201 1.00 87.50 285 ALA A CA 1
ATOM 2301 C C . ALA A 1 285 ? 4.104 1.401 -17.791 1.00 87.50 285 ALA A C 1
ATOM 2303 O O . ALA A 1 285 ? 4.923 1.212 -16.890 1.00 87.50 285 ALA A O 1
ATOM 2304 N N . ARG A 1 286 ? 2.791 1.197 -17.616 1.00 83.25 286 ARG A N 1
ATOM 2305 C CA . ARG A 1 286 ? 2.220 0.716 -16.354 1.00 83.25 286 ARG A CA 1
ATOM 2306 C C . ARG A 1 286 ? 2.815 -0.638 -15.981 1.00 83.25 286 ARG A C 1
ATOM 2308 O O . ARG A 1 286 ? 3.290 -0.791 -14.864 1.00 83.25 286 ARG A O 1
ATOM 2315 N N . LEU A 1 287 ? 2.846 -1.587 -16.917 1.00 86.38 287 LEU A N 1
ATOM 2316 C CA . LEU A 1 287 ? 3.430 -2.914 -16.719 1.00 86.38 287 LEU A CA 1
ATOM 2317 C C . LEU A 1 287 ? 4.905 -2.846 -16.293 1.00 86.38 287 LEU A C 1
ATOM 2319 O O . LEU A 1 287 ? 5.290 -3.514 -15.337 1.00 86.38 287 LEU A O 1
ATOM 2323 N N . ALA A 1 288 ? 5.714 -2.018 -16.957 1.00 88.62 288 ALA A N 1
ATOM 2324 C CA . ALA A 1 288 ? 7.134 -1.854 -16.650 1.00 88.62 288 ALA A CA 1
ATOM 2325 C C . ALA A 1 288 ? 7.371 -1.246 -15.258 1.00 88.62 288 ALA A C 1
ATOM 2327 O O . ALA A 1 288 ? 8.165 -1.780 -14.482 1.00 88.62 288 ALA A O 1
ATOM 2328 N N . CYS A 1 289 ? 6.662 -0.163 -14.917 1.00 85.25 289 CYS A N 1
ATOM 2329 C CA . CYS A 1 289 ? 6.725 0.434 -13.582 1.00 85.25 289 CYS A CA 1
ATOM 2330 C C . CYS A 1 289 ? 6.304 -0.579 -12.517 1.00 85.25 289 CYS A C 1
ATOM 2332 O O . CYS A 1 289 ? 7.023 -0.764 -11.540 1.00 85.25 289 CYS A O 1
ATOM 2334 N N . ASN A 1 290 ? 5.200 -1.290 -12.753 1.00 80.38 290 ASN A N 1
ATOM 2335 C CA . ASN A 1 290 ? 4.699 -2.313 -11.845 1.00 80.38 290 ASN A CA 1
ATOM 2336 C C . ASN A 1 290 ? 5.729 -3.420 -11.615 1.00 80.38 290 ASN A C 1
ATOM 2338 O O . ASN A 1 290 ? 5.966 -3.820 -10.476 1.00 80.38 290 ASN A O 1
ATOM 2342 N N . GLN A 1 291 ? 6.376 -3.884 -12.688 1.00 85.25 291 GLN A N 1
ATOM 2343 C CA . GLN A 1 291 ? 7.435 -4.879 -12.601 1.00 85.25 291 GLN A CA 1
ATOM 2344 C C . GLN A 1 291 ? 8.593 -4.367 -11.737 1.00 85.25 291 GLN A C 1
ATOM 2346 O O . GLN A 1 291 ? 9.092 -5.121 -10.917 1.00 85.25 291 GLN A O 1
ATOM 2351 N N . LEU A 1 292 ? 8.956 -3.086 -11.837 1.00 82.44 292 LEU A N 1
ATOM 2352 C CA . LEU A 1 292 ? 9.965 -2.417 -11.002 1.00 82.44 292 LEU A CA 1
ATOM 2353 C C . LEU A 1 292 ? 9.471 -2.039 -9.591 1.00 82.44 292 LEU A C 1
ATOM 2355 O O . LEU A 1 292 ? 10.163 -1.311 -8.886 1.00 82.44 292 LEU A O 1
ATOM 2359 N N . GLY A 1 293 ? 8.283 -2.474 -9.161 1.00 77.00 293 GLY A N 1
ATOM 2360 C CA . GLY A 1 293 ? 7.711 -2.091 -7.863 1.00 77.00 293 GLY A CA 1
ATOM 2361 C C . GLY A 1 293 ? 7.377 -0.598 -7.741 1.00 77.00 293 GLY A C 1
ATOM 2362 O O . GLY A 1 293 ? 7.231 -0.085 -6.634 1.00 77.00 293 GLY A O 1
ATOM 2363 N N . LEU A 1 294 ? 7.276 0.103 -8.870 1.00 78.88 294 LEU A N 1
ATOM 2364 C CA . LEU A 1 294 ? 6.892 1.504 -8.987 1.00 78.88 294 LEU A CA 1
ATOM 2365 C C . LEU A 1 294 ? 5.433 1.609 -9.440 1.00 78.88 294 LEU A C 1
ATOM 2367 O O . LEU A 1 294 ? 4.893 0.708 -10.077 1.00 78.88 294 LEU A O 1
ATOM 2371 N N . ILE A 1 295 ? 4.803 2.751 -9.168 1.00 76.25 295 ILE A N 1
ATOM 2372 C CA . ILE A 1 295 ? 3.502 3.088 -9.748 1.00 76.25 295 ILE A CA 1
ATOM 2373 C C . ILE A 1 295 ? 3.709 4.165 -10.803 1.00 76.25 295 ILE A C 1
ATOM 2375 O O . ILE A 1 295 ? 4.274 5.220 -10.521 1.00 76.25 295 ILE A O 1
ATOM 2379 N N . MET A 1 296 ? 3.205 3.909 -12.007 1.00 77.50 296 MET A N 1
ATOM 2380 C CA . MET A 1 296 ? 3.156 4.919 -13.056 1.00 77.50 296 MET A CA 1
ATOM 2381 C C . MET A 1 296 ? 2.017 5.904 -12.783 1.00 77.50 296 MET A C 1
ATOM 2383 O O . MET A 1 296 ? 0.857 5.507 -12.648 1.00 77.50 296 MET A O 1
ATOM 2387 N N . ASP A 1 297 ? 2.332 7.195 -12.775 1.00 71.25 297 ASP A N 1
ATOM 2388 C CA . ASP A 1 297 ? 1.320 8.242 -12.771 1.00 71.25 297 ASP A CA 1
ATOM 2389 C C . ASP A 1 297 ? 0.859 8.523 -14.209 1.00 71.25 297 ASP A C 1
ATOM 2391 O O . ASP A 1 297 ? 1.624 8.994 -15.053 1.00 71.25 297 ASP A O 1
ATOM 2395 N N . SER A 1 298 ? -0.403 8.199 -14.503 1.00 68.88 298 SER A N 1
ATOM 2396 C CA . SER A 1 298 ? -0.970 8.330 -15.847 1.00 68.88 298 SER A CA 1
ATOM 2397 C C . SER A 1 298 ? -0.981 9.765 -16.371 1.00 68.88 298 SER A C 1
ATOM 2399 O O . SER A 1 298 ? -0.994 9.945 -17.586 1.00 68.88 298 SER A O 1
ATOM 2401 N N . GLU A 1 299 ? -0.992 10.767 -15.484 1.00 65.69 299 GLU A N 1
ATOM 2402 C CA . GLU A 1 299 ? -0.985 12.187 -15.863 1.00 65.69 299 GLU A CA 1
ATOM 2403 C C . GLU A 1 299 ? 0.356 12.611 -16.480 1.00 65.69 299 GLU A C 1
ATOM 2405 O O . GLU A 1 299 ? 0.396 13.499 -17.328 1.00 65.69 299 GLU A O 1
ATOM 2410 N N . TYR A 1 300 ? 1.440 11.927 -16.112 1.00 66.88 300 TYR A N 1
ATOM 2411 C CA . TYR A 1 300 ? 2.799 12.225 -16.569 1.00 66.88 300 TYR A CA 1
ATOM 2412 C C . TYR A 1 300 ? 3.262 11.326 -17.718 1.00 66.88 300 TYR A C 1
ATOM 2414 O O . TYR A 1 300 ? 4.415 11.409 -18.139 1.00 66.88 300 TYR A O 1
ATOM 2422 N N . PHE A 1 301 ? 2.377 10.480 -18.251 1.00 73.81 301 PHE A N 1
ATOM 2423 C CA . PHE A 1 301 ? 2.699 9.660 -19.410 1.00 73.81 301 PHE A CA 1
ATOM 2424 C C . PHE A 1 301 ? 2.841 10.539 -20.663 1.00 73.81 301 PHE A C 1
ATOM 2426 O O . PHE A 1 301 ? 1.856 11.033 -21.214 1.00 73.81 301 PHE A O 1
ATOM 2433 N N . GLU A 1 302 ? 4.074 10.705 -21.142 1.00 68.56 302 GLU A N 1
ATOM 2434 C CA . GLU A 1 302 ? 4.389 11.434 -22.371 1.00 68.56 302 GLU A CA 1
ATOM 2435 C C . GLU A 1 302 ? 4.978 10.475 -23.414 1.00 68.56 302 GLU A C 1
ATOM 2437 O O . GLU A 1 302 ? 6.141 10.094 -23.349 1.00 68.56 302 GLU A O 1
ATOM 2442 N N . ASN A 1 303 ? 4.210 10.145 -24.455 1.00 66.62 303 ASN A N 1
ATOM 2443 C CA . ASN A 1 303 ? 4.693 9.334 -25.583 1.00 66.62 303 ASN A CA 1
ATOM 2444 C C . ASN A 1 303 ? 5.593 10.109 -26.574 1.00 66.62 303 ASN A C 1
ATOM 2446 O O . ASN A 1 303 ? 5.857 9.619 -27.667 1.00 66.62 303 ASN A O 1
ATOM 2450 N N . TRP A 1 304 ? 6.011 11.332 -26.235 1.00 56.28 304 TRP A N 1
ATOM 2451 C CA . TRP A 1 304 ? 6.762 12.239 -27.114 1.00 56.28 304 TRP A CA 1
ATOM 2452 C C . TRP A 1 304 ? 8.068 12.761 -26.490 1.00 56.28 304 TRP A C 1
ATOM 2454 O O . TRP A 1 304 ? 8.950 13.198 -27.225 1.00 56.28 304 TRP A O 1
ATOM 2464 N N . ARG A 1 305 ? 8.230 12.694 -25.157 1.00 56.19 305 ARG A N 1
ATOM 2465 C CA . ARG A 1 305 ? 9.452 13.089 -24.417 1.00 56.19 305 ARG A CA 1
ATOM 2466 C C . ARG A 1 305 ? 10.322 11.898 -24.039 1.00 56.19 305 ARG A C 1
ATOM 2468 O O . ARG A 1 305 ? 10.821 11.776 -22.924 1.00 56.19 305 ARG A O 1
ATOM 2475 N N . ILE A 1 306 ? 10.468 11.020 -25.005 1.00 61.88 306 ILE A N 1
ATOM 2476 C CA . ILE A 1 306 ? 11.136 9.749 -24.839 1.00 61.88 306 ILE A CA 1
ATOM 2477 C C . ILE A 1 306 ? 12.657 9.962 -24.761 1.00 61.88 306 ILE A C 1
ATOM 2479 O O . ILE A 1 306 ? 13.183 10.888 -25.384 1.00 61.88 306 ILE A O 1
ATOM 2483 N N . PHE A 1 307 ? 13.344 9.151 -23.949 1.00 67.50 307 PHE A N 1
ATOM 2484 C CA . PHE A 1 307 ? 14.762 9.320 -23.618 1.00 67.50 307 PHE A CA 1
ATOM 2485 C C . PHE A 1 307 ? 15.620 9.399 -24.899 1.00 67.50 307 PHE A C 1
ATOM 2487 O O . PHE A 1 307 ? 15.703 8.423 -25.640 1.00 67.50 307 PHE A O 1
ATOM 2494 N N . PRO A 1 308 ? 16.266 10.540 -25.201 1.00 59.09 308 PRO A N 1
ATOM 2495 C CA . PRO A 1 308 ? 16.821 10.790 -26.536 1.00 59.09 308 PRO A CA 1
ATOM 2496 C C . PRO A 1 308 ? 18.085 9.979 -26.869 1.00 59.09 308 PRO A C 1
ATOM 2498 O O . PRO A 1 308 ? 18.571 10.038 -27.997 1.00 59.09 308 PRO A O 1
ATOM 2501 N N . SER A 1 309 ? 18.633 9.228 -25.909 1.00 65.62 309 SER A N 1
ATOM 2502 C CA . SER A 1 309 ? 19.849 8.432 -26.075 1.00 65.62 309 SER A CA 1
ATOM 2503 C C . SER A 1 309 ? 19.598 6.973 -25.703 1.00 65.62 309 SER A C 1
ATOM 2505 O O . SER A 1 309 ? 19.224 6.697 -24.565 1.00 65.62 309 SER A O 1
ATOM 2507 N N . SER A 1 310 ? 19.893 6.039 -26.617 1.00 62.34 310 SER A N 1
ATOM 2508 C CA . SER A 1 310 ? 20.011 4.595 -26.329 1.00 62.34 310 SER A CA 1
ATOM 2509 C C . SER A 1 310 ? 21.127 4.248 -25.349 1.00 62.34 310 SER A C 1
ATOM 2511 O O . SER A 1 310 ? 21.251 3.090 -24.950 1.00 62.34 310 SER A O 1
ATOM 2513 N N . GLY A 1 311 ? 21.997 5.206 -25.020 1.00 72.19 311 GLY A N 1
ATOM 2514 C CA . GLY A 1 311 ? 23.316 4.881 -24.501 1.00 72.19 311 GLY A CA 1
ATOM 2515 C C . GLY A 1 311 ? 24.069 3.981 -25.488 1.00 72.19 311 GLY A C 1
ATOM 2516 O O . GLY A 1 311 ? 23.892 4.077 -26.706 1.00 72.19 311 GLY A O 1
ATOM 2517 N N . SER A 1 312 ? 24.897 3.084 -24.954 1.00 78.31 312 SER A N 1
ATOM 2518 C CA . SER A 1 312 ? 25.686 2.105 -25.716 1.00 78.31 312 SER A CA 1
ATOM 2519 C C . SER A 1 312 ? 24.940 0.802 -26.039 1.00 78.31 312 SER A C 1
ATOM 2521 O O . SER A 1 312 ? 25.515 -0.083 -26.675 1.00 78.31 312 SER A O 1
ATOM 2523 N N . LEU A 1 313 ? 23.684 0.657 -25.603 1.00 86.06 313 LEU A N 1
ATOM 2524 C CA . LEU A 1 313 ? 22.934 -0.591 -25.712 1.00 86.06 313 LEU A CA 1
ATOM 2525 C C . LEU A 1 313 ? 22.103 -0.681 -27.004 1.00 86.06 313 LEU A C 1
ATOM 2527 O O . LEU A 1 313 ? 21.533 0.319 -27.446 1.00 86.06 313 LEU A O 1
ATOM 2531 N N . PRO A 1 314 ? 21.973 -1.882 -27.600 1.00 86.25 314 PRO A N 1
ATOM 2532 C CA . PRO A 1 314 ? 21.133 -2.090 -28.775 1.00 86.25 314 PRO A CA 1
ATOM 2533 C C . PRO A 1 314 ? 19.645 -2.042 -28.416 1.00 86.25 314 PRO A C 1
ATOM 2535 O O . PRO A 1 314 ? 19.260 -2.364 -27.294 1.00 86.25 314 PRO A O 1
ATOM 2538 N N . ILE A 1 315 ? 18.794 -1.719 -29.390 1.00 85.62 315 ILE A N 1
ATOM 2539 C CA . ILE A 1 315 ? 17.345 -1.940 -29.281 1.00 85.62 315 ILE A CA 1
ATOM 2540 C C . ILE A 1 315 ? 17.082 -3.432 -29.500 1.00 85.62 315 ILE A C 1
ATOM 2542 O O . ILE A 1 315 ? 17.473 -3.973 -30.534 1.00 85.62 315 ILE A O 1
ATOM 2546 N N . ILE A 1 316 ? 16.445 -4.106 -28.540 1.00 87.31 316 ILE A N 1
ATOM 2547 C CA . ILE A 1 316 ? 16.243 -5.570 -28.576 1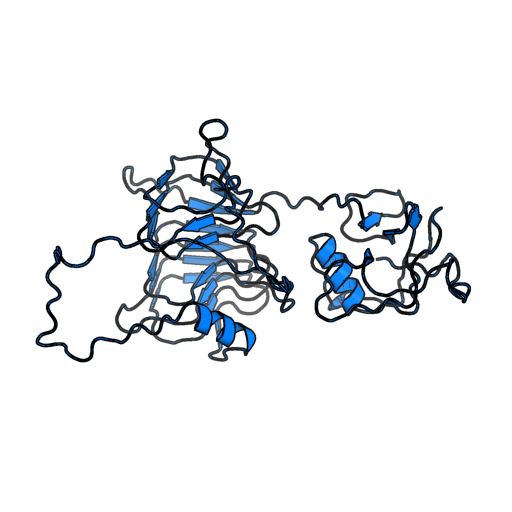.00 87.31 316 ILE A CA 1
ATOM 2548 C C . ILE A 1 316 ? 14.777 -6.006 -28.535 1.00 87.31 316 ILE A C 1
ATOM 2550 O O . ILE A 1 316 ? 14.492 -7.168 -28.828 1.00 87.31 316 ILE A O 1
ATOM 2554 N N . MET A 1 317 ? 13.859 -5.091 -28.220 1.00 88.44 317 MET A N 1
ATOM 2555 C CA . MET A 1 317 ? 12.415 -5.331 -28.226 1.00 88.44 317 MET A CA 1
ATOM 2556 C C . MET A 1 317 ? 11.689 -4.228 -29.003 1.00 88.44 317 MET A C 1
ATOM 2558 O O . MET A 1 317 ? 11.962 -3.043 -28.808 1.00 88.44 317 MET A O 1
ATOM 2562 N N . ASP A 1 318 ? 10.746 -4.623 -29.856 1.00 86.44 318 ASP A N 1
ATOM 2563 C CA . ASP A 1 318 ? 9.828 -3.750 -30.602 1.00 86.44 318 ASP A CA 1
ATOM 2564 C C . ASP A 1 318 ? 8.447 -4.429 -30.714 1.00 86.44 318 ASP A C 1
ATOM 2566 O O . ASP A 1 318 ? 8.325 -5.631 -30.462 1.00 86.44 318 ASP A O 1
ATOM 2570 N N . ASN A 1 319 ? 7.398 -3.680 -31.069 1.00 86.12 319 ASN A N 1
ATOM 2571 C CA . ASN A 1 319 ? 6.029 -4.176 -31.275 1.00 86.12 319 ASN A CA 1
ATOM 2572 C C . ASN A 1 319 ? 5.527 -5.102 -30.152 1.00 86.12 319 ASN A C 1
ATOM 2574 O O . ASN A 1 319 ? 4.960 -6.167 -30.416 1.00 86.12 319 ASN A O 1
ATOM 2578 N N . ILE A 1 320 ? 5.746 -4.702 -28.897 1.00 88.94 320 ILE A N 1
ATOM 2579 C CA . ILE A 1 320 ? 5.416 -5.512 -27.718 1.00 88.94 320 ILE A CA 1
ATOM 2580 C C . ILE A 1 320 ? 3.898 -5.708 -27.612 1.00 88.94 320 ILE A C 1
ATOM 2582 O O . ILE A 1 320 ? 3.115 -4.759 -27.678 1.00 88.94 320 ILE A O 1
ATOM 2586 N N . ARG A 1 321 ? 3.485 -6.961 -27.427 1.00 89.06 321 ARG A N 1
ATOM 2587 C CA . ARG A 1 321 ? 2.101 -7.415 -27.281 1.00 89.06 321 ARG A CA 1
ATOM 2588 C C . ARG A 1 321 ? 2.022 -8.346 -26.077 1.00 89.06 321 ARG A C 1
ATOM 2590 O O . ARG A 1 321 ? 2.384 -9.517 -26.176 1.00 89.06 321 ARG A O 1
ATOM 2597 N N . CYS A 1 322 ? 1.546 -7.806 -24.962 1.00 87.06 322 CYS A N 1
ATOM 2598 C CA . CYS A 1 322 ? 1.283 -8.571 -23.750 1.00 87.06 322 CYS A CA 1
ATOM 2599 C C . CYS A 1 322 ? -0.165 -9.086 -23.739 1.00 87.06 322 CYS A C 1
ATOM 2601 O O . CYS A 1 322 ? -1.092 -8.361 -24.109 1.00 87.06 322 CYS A O 1
ATOM 2603 N N . GLU A 1 323 ? -0.364 -10.326 -23.310 1.00 84.62 323 GLU A N 1
ATOM 2604 C CA . GLU A 1 323 ? -1.671 -10.902 -22.990 1.00 84.62 323 GLU A CA 1
ATOM 2605 C C . GLU A 1 323 ? -2.120 -10.466 -21.579 1.00 84.62 323 GLU A C 1
ATOM 2607 O O . GLU A 1 323 ? -1.300 -10.101 -20.740 1.00 84.62 323 GLU A O 1
ATOM 2612 N N . GLU A 1 324 ? -3.424 -10.529 -21.276 1.00 69.38 324 GLU A N 1
ATOM 2613 C CA . GLU A 1 324 ? -4.025 -9.988 -20.033 1.00 69.38 324 GLU A CA 1
ATOM 2614 C C . GLU A 1 324 ? -3.423 -10.517 -18.713 1.00 69.38 324 GLU A C 1
ATOM 2616 O O . GLU A 1 324 ? -3.684 -9.963 -17.648 1.00 69.38 324 GLU A O 1
ATOM 2621 N N . ARG A 1 325 ? -2.654 -11.610 -18.751 1.00 71.38 325 ARG A N 1
ATOM 2622 C CA . ARG A 1 325 ? -2.052 -12.250 -17.568 1.00 71.38 325 ARG A CA 1
ATOM 2623 C C . ARG A 1 325 ? -0.529 -12.168 -17.534 1.00 71.38 325 ARG A C 1
ATOM 2625 O O . ARG A 1 325 ? 0.083 -12.749 -16.638 1.00 71.38 325 ARG A O 1
ATOM 2632 N N . GLU A 1 326 ? 0.087 -11.494 -18.496 1.00 80.56 326 GLU A N 1
ATOM 2633 C CA . GLU A 1 326 ? 1.533 -11.305 -18.516 1.00 80.56 326 GLU A CA 1
ATOM 2634 C C . GLU A 1 326 ? 1.908 -10.101 -17.646 1.00 80.56 326 GLU A C 1
ATOM 2636 O O . GLU A 1 326 ? 1.513 -8.972 -17.915 1.00 80.56 326 GLU A O 1
ATOM 2641 N N . TYR A 1 327 ? 2.667 -10.362 -16.579 1.00 81.25 327 TYR A N 1
ATOM 2642 C CA . TYR A 1 327 ? 3.176 -9.357 -15.633 1.00 81.25 327 TYR A CA 1
ATOM 2643 C C . TYR A 1 327 ? 4.697 -9.130 -15.763 1.00 81.25 327 TYR A C 1
ATOM 2645 O O . TYR A 1 327 ? 5.281 -8.351 -15.015 1.00 81.25 327 TYR A O 1
ATOM 2653 N N . ASP A 1 328 ? 5.344 -9.841 -16.691 1.00 88.38 328 ASP A N 1
ATOM 2654 C CA . ASP A 1 328 ? 6.770 -9.733 -16.998 1.00 88.38 328 ASP A CA 1
ATOM 2655 C C . ASP A 1 328 ? 6.921 -9.242 -18.438 1.00 88.38 328 ASP A C 1
ATOM 2657 O O . ASP A 1 328 ? 6.696 -9.997 -19.388 1.00 88.38 328 ASP A O 1
ATOM 2661 N N . LEU A 1 329 ? 7.308 -7.975 -18.591 1.00 91.00 329 LEU A N 1
ATOM 2662 C CA . LEU A 1 329 ? 7.468 -7.306 -19.881 1.00 91.00 329 LEU A CA 1
ATOM 2663 C C . LEU A 1 329 ? 8.406 -8.084 -20.814 1.00 91.00 329 LEU A C 1
ATOM 2665 O O . LEU A 1 329 ? 8.189 -8.118 -22.023 1.00 91.00 329 LEU A O 1
ATOM 2669 N N . THR A 1 330 ? 9.419 -8.749 -20.250 1.00 90.38 330 THR A N 1
ATOM 2670 C CA . THR A 1 330 ? 10.421 -9.514 -21.010 1.00 90.38 330 THR A CA 1
ATOM 2671 C C . THR A 1 330 ? 9.888 -10.828 -21.583 1.00 90.38 330 THR A C 1
ATOM 2673 O O . THR A 1 330 ? 10.541 -11.435 -22.429 1.00 90.38 330 THR A O 1
ATOM 2676 N N . ARG A 1 331 ? 8.705 -11.274 -21.140 1.00 89.56 331 ARG A N 1
ATOM 2677 C CA . ARG A 1 331 ? 8.043 -12.498 -21.621 1.00 89.56 331 ARG A CA 1
ATOM 2678 C C . ARG A 1 331 ? 6.931 -12.236 -22.623 1.00 89.56 331 ARG A C 1
ATOM 2680 O O . ARG A 1 331 ? 6.561 -13.169 -23.332 1.00 89.56 331 ARG A O 1
ATOM 2687 N N . CYS A 1 332 ? 6.440 -10.999 -22.693 1.00 90.19 332 CYS A N 1
ATOM 2688 C CA . CYS A 1 332 ? 5.425 -10.620 -23.662 1.00 90.19 332 CYS A CA 1
ATOM 2689 C C . CYS A 1 332 ? 5.891 -10.927 -25.082 1.00 90.19 332 CYS A C 1
ATOM 2691 O O . CYS A 1 332 ? 7.077 -10.827 -25.404 1.00 90.19 332 CYS A O 1
ATOM 2693 N N . ARG A 1 333 ? 4.955 -11.240 -25.978 1.00 89.00 333 ARG A N 1
ATOM 2694 C CA . ARG A 1 333 ? 5.296 -11.416 -27.390 1.00 89.00 333 ARG A CA 1
ATOM 2695 C C . ARG A 1 333 ? 5.845 -10.103 -27.934 1.00 89.00 333 ARG A C 1
ATOM 2697 O O . ARG A 1 333 ? 5.178 -9.078 -27.862 1.00 89.00 333 ARG A O 1
ATOM 2704 N N . HIS A 1 334 ? 7.031 -10.135 -28.512 1.00 87.62 334 HIS A N 1
ATOM 2705 C CA . HIS A 1 334 ? 7.661 -8.954 -29.079 1.00 87.62 334 HIS A CA 1
ATOM 2706 C C . HIS A 1 334 ? 8.416 -9.329 -30.350 1.00 87.62 334 HIS A C 1
ATOM 2708 O O . HIS A 1 334 ? 8.826 -10.479 -30.535 1.00 87.62 334 HIS A O 1
ATOM 2714 N N . ASP A 1 335 ? 8.616 -8.345 -31.215 1.00 84.88 335 ASP A N 1
ATOM 2715 C CA . ASP A 1 335 ? 9.563 -8.462 -32.310 1.00 84.88 335 ASP A CA 1
ATOM 2716 C C . ASP A 1 335 ? 10.977 -8.221 -31.756 1.00 84.88 335 ASP A C 1
ATOM 2718 O O . ASP A 1 335 ? 11.177 -7.544 -30.741 1.00 84.88 335 ASP A O 1
ATOM 2722 N N . GLY A 1 336 ? 11.976 -8.825 -32.392 1.00 67.69 336 GLY A N 1
ATOM 2723 C CA . GLY A 1 336 ? 13.378 -8.687 -32.013 1.00 67.69 336 GLY A CA 1
ATOM 2724 C C . GLY A 1 336 ? 14.275 -8.700 -33.243 1.00 67.69 336 GLY A C 1
ATOM 2725 O O . GLY A 1 336 ? 13.870 -9.147 -34.317 1.00 67.69 336 GLY A O 1
ATOM 2726 N N . VAL A 1 337 ? 15.523 -8.259 -33.078 1.00 56.41 337 VAL A N 1
ATOM 2727 C CA . VAL A 1 337 ? 16.508 -8.126 -34.172 1.00 56.41 337 VAL A CA 1
ATOM 2728 C C . VAL A 1 337 ? 16.842 -9.474 -34.851 1.00 56.41 337 VAL A C 1
ATOM 2730 O O . VAL A 1 337 ? 17.436 -9.499 -35.924 1.00 56.41 337 VAL A O 1
ATOM 2733 N N . THR A 1 338 ? 16.413 -10.612 -34.291 1.00 51.66 338 THR A N 1
ATOM 2734 C CA . THR A 1 338 ? 16.622 -11.957 -34.858 1.00 51.66 338 THR A CA 1
ATOM 2735 C C . THR A 1 338 ? 15.423 -12.552 -35.610 1.00 51.66 338 THR A C 1
ATOM 2737 O O . THR A 1 338 ? 15.561 -13.642 -36.165 1.00 51.66 338 THR A O 1
ATOM 2740 N N . HIS A 1 339 ? 14.281 -11.858 -35.723 1.00 43.22 339 HIS A N 1
ATOM 2741 C CA . HIS A 1 339 ? 13.156 -12.317 -36.550 1.00 43.22 339 HIS A CA 1
ATOM 2742 C C . HIS A 1 339 ? 12.720 -11.278 -37.599 1.00 43.22 339 HIS A C 1
ATOM 2744 O O . HIS A 1 339 ? 11.846 -10.454 -37.374 1.00 43.22 339 HIS A O 1
ATOM 2750 N N . ASN A 1 340 ? 13.315 -11.403 -38.793 1.00 41.84 340 ASN A N 1
ATOM 2751 C CA . ASN A 1 340 ? 12.794 -11.066 -40.132 1.00 41.84 340 ASN A CA 1
ATOM 2752 C C . ASN A 1 340 ? 12.274 -9.650 -40.453 1.00 41.84 340 ASN A C 1
ATOM 2754 O O . ASN A 1 340 ? 11.916 -9.413 -41.606 1.00 41.84 340 ASN A O 1
ATOM 2758 N N . VAL A 1 341 ? 12.300 -8.692 -39.530 1.00 47.75 341 VAL A N 1
ATOM 2759 C CA . VAL A 1 341 ? 12.102 -7.269 -39.838 1.00 47.75 341 VAL A CA 1
ATOM 2760 C C . VAL A 1 341 ? 13.117 -6.488 -39.016 1.00 47.75 341 VAL A C 1
ATOM 2762 O O . VAL A 1 341 ? 13.054 -6.492 -37.791 1.00 47.75 341 VAL A O 1
ATOM 2765 N N . ALA A 1 342 ? 14.090 -5.849 -39.670 1.00 50.12 342 ALA A N 1
ATOM 2766 C CA . ALA A 1 342 ? 14.970 -4.912 -38.980 1.00 50.12 342 ALA A CA 1
ATOM 2767 C C . ALA A 1 342 ? 14.085 -3.869 -38.284 1.00 50.12 342 ALA A C 1
ATOM 2769 O O . ALA A 1 342 ? 13.260 -3.238 -38.951 1.00 50.12 342 ALA A O 1
ATOM 2770 N N . SER A 1 343 ? 14.225 -3.731 -36.961 1.00 54.59 343 SER A N 1
ATOM 2771 C CA . SER A 1 343 ? 13.531 -2.712 -36.178 1.00 54.59 343 SER A CA 1
ATOM 2772 C C . SER A 1 343 ? 13.722 -1.382 -36.890 1.00 54.59 343 SER A C 1
ATOM 2774 O O . SER A 1 343 ? 14.837 -0.875 -37.001 1.00 54.59 343 SER A O 1
ATOM 2776 N N . SER A 1 344 ? 12.640 -0.834 -37.428 1.00 65.19 344 SER A N 1
ATOM 2777 C CA . SER A 1 344 ? 12.685 0.415 -38.191 1.00 65.19 344 SER A CA 1
ATOM 2778 C C . SER A 1 344 ? 12.979 1.632 -37.299 1.00 65.19 344 SER A C 1
ATOM 2780 O O . SER A 1 344 ? 13.056 2.750 -37.807 1.00 65.19 344 SER A O 1
ATOM 2782 N N . CYS A 1 345 ? 13.131 1.396 -35.991 1.00 75.94 345 CYS A N 1
ATOM 2783 C CA . CYS A 1 345 ? 13.465 2.342 -34.941 1.00 75.94 345 CYS A CA 1
ATOM 2784 C C . CYS A 1 345 ? 14.890 2.893 -35.091 1.00 75.94 345 CYS A C 1
ATOM 2786 O O . CYS A 1 345 ? 15.849 2.129 -35.223 1.00 75.94 345 CYS A O 1
ATOM 2788 N N . ALA A 1 346 ? 15.043 4.214 -35.034 1.00 76.69 346 ALA A N 1
ATOM 2789 C CA . ALA A 1 346 ? 16.356 4.837 -34.908 1.00 76.69 346 ALA A CA 1
ATOM 2790 C C . ALA A 1 346 ? 16.945 4.560 -33.514 1.00 76.69 346 ALA A C 1
ATOM 2792 O O . ALA A 1 346 ? 16.211 4.373 -32.549 1.00 76.69 346 ALA A O 1
ATOM 2793 N N . SER A 1 347 ? 18.271 4.606 -33.368 1.00 74.88 347 SER A N 1
ATOM 2794 C CA . SER A 1 347 ? 18.929 4.416 -32.063 1.00 74.88 347 SER A CA 1
ATOM 2795 C C . SER A 1 347 ? 18.518 5.455 -31.010 1.00 74.88 347 SER A C 1
ATOM 2797 O O . SER A 1 347 ? 18.718 5.247 -29.826 1.00 74.88 347 SER A O 1
ATOM 2799 N N . THR A 1 348 ? 17.935 6.582 -31.409 1.00 75.69 348 THR A N 1
ATOM 2800 C CA . THR A 1 348 ? 17.414 7.609 -30.493 1.00 75.69 348 THR A CA 1
ATOM 2801 C C . THR A 1 348 ? 15.956 7.373 -30.083 1.00 75.69 348 THR A C 1
ATOM 2803 O O . THR A 1 348 ? 15.418 8.120 -29.275 1.00 75.69 348 THR A O 1
ATOM 2806 N N . GLU A 1 349 ? 15.281 6.377 -30.659 1.00 81.25 349 GLU A N 1
ATOM 2807 C CA . GLU A 1 349 ? 13.858 6.094 -30.445 1.00 81.25 349 GLU A CA 1
ATOM 2808 C C . GLU A 1 349 ? 13.658 5.036 -29.344 1.00 81.25 349 GLU A C 1
ATOM 2810 O O . GLU A 1 349 ? 13.013 4.008 -29.551 1.00 81.25 349 GLU A O 1
ATOM 2815 N N . VAL A 1 350 ? 14.228 5.279 -28.158 1.00 84.19 350 VAL A N 1
ATOM 2816 C CA . VAL A 1 350 ? 14.242 4.312 -27.045 1.00 84.19 350 VAL A CA 1
ATOM 2817 C C . VAL A 1 350 ? 13.329 4.706 -25.903 1.00 84.19 350 VAL A C 1
ATOM 2819 O O . VAL A 1 350 ? 13.379 5.833 -25.445 1.00 84.19 350 VAL A O 1
ATOM 2822 N N . VAL A 1 351 ? 12.541 3.777 -25.374 1.00 86.00 351 VAL A N 1
ATOM 2823 C CA . VAL A 1 351 ? 11.644 4.040 -24.241 1.00 86.00 351 VAL A CA 1
ATOM 2824 C C . VAL A 1 351 ? 12.394 4.603 -23.029 1.00 86.00 351 VAL A C 1
ATOM 2826 O O . VAL A 1 351 ? 13.381 4.038 -22.554 1.00 86.00 351 VAL A O 1
ATOM 2829 N N . GLY A 1 352 ? 11.857 5.686 -22.476 1.00 76.50 352 GLY A N 1
ATOM 2830 C CA . GLY A 1 352 ? 12.229 6.188 -21.163 1.00 76.50 352 GLY A CA 1
ATOM 2831 C C . GLY A 1 352 ? 11.598 7.535 -20.848 1.00 76.50 352 GLY A C 1
ATOM 2832 O O . GLY A 1 352 ? 11.009 8.155 -21.736 1.00 76.50 352 GLY A O 1
ATOM 2833 N N . LYS A 1 353 ? 11.838 7.958 -19.604 1.00 66.75 353 LYS A N 1
ATOM 2834 C CA . LYS A 1 353 ? 11.229 9.068 -18.860 1.00 66.75 353 LYS A CA 1
ATOM 2835 C C . LYS A 1 353 ? 9.937 8.701 -18.138 1.00 66.75 353 LYS A C 1
ATOM 2837 O O . LYS A 1 353 ? 8.933 8.392 -18.812 1.00 66.75 353 LYS A O 1
#

Foldseek 3Di:
DEFAEQEQAWFQDLLVRDTDESAEAAEDLAEYYNYEFEHYAAERYAYQYYDLVSQYEYELYEQAQHAAESEEYQYDRHYYYNYYFYNHNYYPYYYDNDQDPVNVVVSVVPDPPDVPPPPPPDDDDDPPDPPCPDDDDDDDDDDPDDPDDDDDPPVDDPPPQADPVGRQEGEDEQPAEDEEDADEHEYAYEYEDAAPYEYEYEANYEYAYEQNYYYHHPYYYYYDCPPVDSHHYYYHYDDDFFDDDPFKFAADPVRDGRDLWHFIWGAEPRDIFFAFLPQDDPVLVQLRCVLRSHGDDPVPDDSPPFQQARDPHHHAWYPFAADSPDSDSRPTDTDGCPPDDHPPGDRRRTGTD

Sequence (353 aa):
MDNWIIENAGLFDFSISEFSAALQIDWNYHSFQQLTIRNNYWNGIDIIYNDLTKKPAIRNSRFENNRRHGFKIRSPGMTIEDVIVSGNGNAGFRYNPRVSVSLQRDIITWLERREQPEMEANNVYVIPNRNITTLSVNPFAAVCNQRNPHITTVQQYYRSFRKESEPYVLGGTIWENEDLGAGRYTVIDDLNVVPGARLTISPGTVFEFSNGVGMLVQGEMIRADFQRTNEPITFTSGAFQIPKLPQIRLVDESDNQEVTAGRLEVYVNGQWGTICNRSWTQDLARLACNQLGLIMDSEYFENWRIFPSSGSLPIIMDNIRCEEREYDLTRCRHDGVTHNVASSCASTEVVGK

Secondary structure (DSSP, 8-state):
-EEEEEES---EETTTTEEPPSEEEEEE--EEEEEEEES-SS-SEEEEEE-TTT--EEES-EEES-SS-SEEESSS--EEES-EEES-SS-SEEE-----HHHHHHHHHH----------TT----SSPTT---------PPPTT-SS------TT---BSEETTEEEEEEEEE-S-EEE-SSEEEEEEEEEE-TT-EEEE-TT-EEEEPTT--EEESSEEEE--TT---PPEEEEEPPP-----SSEEEE-TT--SS-SSSEEEEEETTEEEEEBSTT--HHHHHHHHHHTT----GGG--SSS--S--TTPPEEEEEEE--TT---TTTSEEE-TTSSS-----TT-B-B-